Protein AF-A0A9W6NQ39-F1 (afdb_monomer_lite)

Structure (mmCIF, N/CA/C/O backbone):
data_AF-A0A9W6NQ39-F1
#
_entry.id   AF-A0A9W6NQ39-F1
#
loop_
_atom_site.group_PDB
_atom_site.id
_atom_site.type_symbol
_atom_site.label_atom_id
_atom_site.label_alt_id
_atom_site.label_comp_id
_atom_site.label_asym_id
_atom_site.label_entity_id
_atom_site.label_seq_id
_atom_site.pdbx_PDB_ins_code
_atom_site.Cartn_x
_atom_site.Cartn_y
_atom_site.Cartn_z
_atom_site.occupancy
_atom_site.B_iso_or_equiv
_atom_site.auth_seq_id
_atom_site.auth_comp_id
_atom_site.auth_asym_id
_atom_site.auth_atom_id
_atom_site.pdbx_PDB_model_num
ATOM 1 N N . MET A 1 1 ? 2.073 11.150 -0.303 1.00 63.34 1 MET A N 1
ATOM 2 C CA . MET A 1 1 ? 1.206 11.637 -1.380 1.00 63.34 1 MET A CA 1
ATOM 3 C C . MET A 1 1 ? -0.194 11.053 -1.215 1.00 63.34 1 MET A C 1
ATOM 5 O O . MET A 1 1 ? -0.549 10.086 -1.874 1.00 63.34 1 MET A O 1
ATOM 9 N N . LEU A 1 2 ? -0.975 11.586 -0.278 1.00 78.31 2 LEU A N 1
ATOM 10 C CA . LEU A 1 2 ? -2.398 11.253 -0.216 1.00 78.31 2 LEU A CA 1
ATOM 11 C C . LEU A 1 2 ? -3.156 12.267 -1.071 1.00 78.31 2 LEU A C 1
ATOM 13 O O . LEU A 1 2 ? -2.793 13.446 -1.015 1.00 78.31 2 LEU A O 1
ATOM 17 N N . PRO A 1 3 ? -4.199 11.853 -1.798 1.00 83.19 3 PRO A N 1
ATOM 18 C CA . PRO A 1 3 ? -5.077 12.787 -2.482 1.00 83.19 3 PRO A CA 1
ATOM 19 C C . PRO A 1 3 ? -5.590 13.863 -1.526 1.00 83.19 3 PRO A C 1
ATOM 21 O O . PRO A 1 3 ? -5.866 13.579 -0.353 1.00 83.19 3 PRO A O 1
ATOM 24 N N . GLN A 1 4 ? -5.762 15.096 -2.007 1.00 85.06 4 GLN A N 1
ATOM 25 C CA . GLN A 1 4 ? -6.198 16.199 -1.144 1.00 85.06 4 GLN A CA 1
ATOM 26 C C . GLN A 1 4 ? -7.549 15.896 -0.475 1.00 85.06 4 GLN A C 1
ATOM 28 O O . GLN A 1 4 ? -7.768 16.263 0.679 1.00 85.06 4 GLN A O 1
ATOM 33 N N . TRP A 1 5 ? -8.447 15.194 -1.171 1.00 88.25 5 TRP A N 1
ATOM 34 C CA . TRP A 1 5 ? -9.740 14.787 -0.623 1.00 88.25 5 TRP A CA 1
ATOM 35 C C . TRP A 1 5 ? -9.604 13.828 0.571 1.00 88.25 5 TRP A C 1
ATOM 37 O O . TRP A 1 5 ? -10.361 13.955 1.532 1.00 88.25 5 TRP A O 1
ATOM 47 N N . LEU A 1 6 ? -8.607 12.936 0.569 1.00 86.12 6 LEU A N 1
ATOM 48 C CA . LEU A 1 6 ? -8.360 12.006 1.674 1.00 86.12 6 LEU A CA 1
ATOM 49 C C . LEU A 1 6 ? -7.688 12.708 2.857 1.00 86.12 6 LEU A C 1
ATOM 51 O O . LEU A 1 6 ? -8.048 12.465 4.005 1.00 86.12 6 LEU A O 1
ATOM 55 N N . GLN A 1 7 ? -6.762 13.633 2.583 1.00 84.44 7 GLN A N 1
ATOM 56 C CA . GLN A 1 7 ? -6.150 14.470 3.623 1.00 84.44 7 GLN A CA 1
ATOM 57 C C . GLN A 1 7 ? -7.209 15.287 4.370 1.00 84.44 7 GLN A C 1
ATOM 59 O O . GLN A 1 7 ? -7.264 15.250 5.594 1.00 84.44 7 GLN A O 1
ATOM 64 N N . ARG A 1 8 ? -8.120 15.945 3.637 1.00 86.94 8 ARG A N 1
ATOM 65 C CA . ARG A 1 8 ? -9.217 16.720 4.240 1.00 86.94 8 ARG A CA 1
ATOM 66 C C . ARG A 1 8 ? -10.130 15.868 5.121 1.00 86.94 8 ARG A C 1
ATOM 68 O O . ARG A 1 8 ? -10.680 16.390 6.086 1.00 86.94 8 ARG A O 1
ATOM 75 N N . ARG A 1 9 ? -10.322 14.584 4.796 1.00 85.19 9 ARG A N 1
ATOM 76 C CA . ARG A 1 9 ? -11.055 13.661 5.675 1.00 85.19 9 ARG A CA 1
ATOM 77 C C . ARG A 1 9 ? -10.325 13.509 7.009 1.00 85.19 9 ARG A C 1
ATOM 79 O O . ARG A 1 9 ? -10.953 13.670 8.048 1.00 85.19 9 ARG A O 1
ATOM 86 N N . PHE A 1 10 ? -9.020 13.246 6.990 1.00 80.31 10 PHE A N 1
ATOM 87 C CA . PHE A 1 10 ? -8.239 13.117 8.223 1.00 80.31 10 PHE A CA 1
ATOM 88 C C . PHE A 1 10 ? -8.219 14.398 9.047 1.00 80.31 10 PHE A C 1
ATOM 90 O O . PHE A 1 10 ? -8.443 14.327 10.253 1.00 80.31 10 PHE A O 1
ATOM 97 N N . ASP A 1 11 ? -8.043 15.551 8.398 1.00 82.75 11 ASP A N 1
ATOM 98 C CA . ASP A 1 11 ? -8.074 16.862 9.056 1.00 82.75 11 ASP A CA 1
ATOM 99 C C . ASP A 1 11 ? -9.364 17.057 9.877 1.00 82.75 11 ASP A C 1
ATOM 101 O O . ASP A 1 11 ? -9.332 17.634 10.960 1.00 82.75 11 ASP A O 1
ATOM 105 N N . ARG A 1 12 ? -10.502 16.529 9.402 1.00 81.19 12 ARG A N 1
ATOM 106 C CA . ARG A 1 12 ? -11.795 16.611 10.105 1.00 81.19 12 ARG A CA 1
ATOM 107 C C . ARG A 1 12 ? -11.943 15.627 11.264 1.00 81.19 12 ARG A C 1
ATOM 109 O O . ARG A 1 12 ? -12.710 15.908 12.176 1.00 81.19 12 ARG A O 1
ATOM 116 N N . LEU A 1 13 ? -11.269 14.479 11.213 1.00 73.06 13 LEU A N 1
ATOM 117 C CA . LEU A 1 13 ? -11.443 13.397 12.189 1.00 73.06 13 LEU A CA 1
ATOM 118 C C . LEU A 1 13 ? -10.491 13.490 13.390 1.00 73.06 13 LEU A C 1
ATOM 120 O O . LEU A 1 13 ? -10.783 12.901 14.424 1.00 73.06 13 LEU A O 1
ATOM 124 N N . GLY A 1 14 ? -9.348 14.171 13.256 1.00 66.00 14 GLY A N 1
ATOM 125 C CA . GLY A 1 14 ? -8.248 14.072 14.228 1.00 66.00 14 GLY A CA 1
ATOM 126 C C . GLY A 1 14 ? -7.631 15.387 14.702 1.00 66.00 14 GLY A C 1
ATOM 127 O O . GLY A 1 14 ? -6.604 15.347 15.374 1.00 66.00 14 GLY A O 1
ATOM 128 N N . ALA A 1 15 ? -8.206 16.541 14.360 1.00 69.12 15 ALA A N 1
ATOM 129 C CA . ALA A 1 15 ? -7.702 17.828 14.835 1.00 69.12 15 ALA A CA 1
ATOM 130 C C . ALA A 1 15 ? -8.123 18.120 16.298 1.00 69.12 15 ALA A C 1
ATOM 132 O O . ALA A 1 15 ? -9.249 17.793 16.678 1.00 69.12 15 ALA A O 1
ATOM 133 N N . PRO A 1 16 ? -7.280 18.807 17.099 1.00 75.25 16 PRO A N 1
ATOM 134 C CA . PRO A 1 16 ? -5.930 19.262 16.762 1.00 75.25 16 PRO A CA 1
ATOM 135 C C . PRO A 1 16 ? -4.893 18.130 16.865 1.00 75.25 16 PRO A C 1
ATOM 137 O O . PRO A 1 16 ? -4.871 17.379 17.835 1.00 75.25 16 PRO A O 1
ATOM 140 N N . PHE A 1 17 ? -3.986 18.052 15.890 1.00 77.12 17 PHE A N 1
ATOM 141 C CA . PHE A 1 17 ? -2.863 17.113 15.916 1.00 77.12 17 PHE A CA 1
ATOM 142 C C . PHE A 1 17 ? -1.700 17.724 16.691 1.00 77.12 17 PHE A C 1
ATOM 144 O O . PHE A 1 17 ? -1.361 18.885 16.460 1.00 77.12 17 PHE A O 1
ATOM 151 N N . THR A 1 18 ? -1.070 16.958 17.576 1.00 77.31 18 THR A N 1
ATOM 152 C CA . THR A 1 18 ? 0.125 17.370 18.320 1.00 77.31 18 THR A CA 1
ATOM 153 C C . THR A 1 18 ? 1.399 16.887 17.637 1.00 77.31 18 THR A C 1
ATOM 155 O O . THR A 1 18 ? 1.413 15.861 16.956 1.00 77.31 18 THR A O 1
ATOM 158 N N . TYR A 1 19 ? 2.478 17.647 17.811 1.00 73.56 19 TYR A N 1
ATOM 159 C CA . TYR A 1 19 ? 3.808 17.250 17.365 1.00 73.56 19 TYR A CA 1
ATOM 160 C C . TYR A 1 19 ? 4.562 16.564 18.506 1.00 73.56 19 TYR A C 1
ATOM 162 O O . TYR A 1 19 ? 4.503 17.019 19.645 1.00 73.56 19 TYR A O 1
ATOM 170 N N . GLU A 1 20 ? 5.296 15.505 18.191 1.00 64.62 20 GLU A N 1
ATOM 171 C CA . GLU A 1 20 ? 6.173 14.754 19.090 1.00 64.62 20 GLU A CA 1
ATOM 172 C C . GLU A 1 20 ? 7.491 14.417 18.369 1.00 64.62 20 GLU A C 1
ATOM 174 O O . GLU A 1 20 ? 7.504 14.087 17.184 1.00 64.62 20 GLU A O 1
ATOM 179 N N . VAL A 1 21 ? 8.618 14.487 19.073 1.00 62.38 21 VAL A N 1
ATOM 180 C CA . VAL A 1 21 ? 9.938 14.070 18.585 1.00 62.38 21 VAL A CA 1
ATOM 181 C C . VAL A 1 21 ? 10.477 13.041 19.568 1.00 62.38 21 VAL A C 1
ATOM 183 O O . VAL A 1 21 ? 10.633 13.334 20.753 1.00 62.38 21 VAL A O 1
ATOM 186 N N . SER A 1 22 ? 10.708 11.815 19.092 1.00 62.59 22 SER A N 1
ATOM 187 C CA . SER A 1 22 ? 11.186 10.691 19.915 1.00 62.59 22 SER A CA 1
ATOM 188 C C . SER A 1 22 ? 10.330 10.438 21.170 1.00 62.59 22 SER A C 1
ATOM 190 O O . SER A 1 22 ? 10.855 10.222 22.260 1.00 62.59 22 SER A O 1
ATOM 192 N N . GLY A 1 23 ? 9.000 10.509 21.029 1.00 63.66 23 GLY A N 1
ATOM 193 C CA . GLY A 1 23 ? 8.040 10.279 22.119 1.00 63.66 23 GLY A CA 1
ATOM 194 C C . GLY A 1 23 ? 7.864 11.447 23.097 1.00 63.66 23 GLY A C 1
ATOM 195 O O . GLY A 1 23 ? 7.142 11.311 24.079 1.00 63.66 23 GLY A O 1
ATOM 196 N N . SER A 1 24 ? 8.511 12.592 22.852 1.00 74.31 24 SER A N 1
ATOM 197 C CA . SER A 1 24 ? 8.328 13.819 23.639 1.00 74.31 24 SER A CA 1
ATOM 198 C C . SER A 1 24 ? 7.545 14.867 22.844 1.00 74.31 24 SER A C 1
ATOM 200 O O . SER A 1 24 ? 7.915 15.116 21.698 1.00 74.31 24 SER A O 1
ATOM 202 N N . PRO A 1 25 ? 6.527 15.540 23.414 1.00 81.81 25 PRO A N 1
ATOM 203 C CA . PRO A 1 25 ? 5.825 16.629 22.737 1.00 81.81 25 PRO A CA 1
ATOM 204 C C . PRO A 1 25 ? 6.772 17.745 22.273 1.00 81.81 25 PRO A C 1
ATOM 206 O O . PRO A 1 25 ? 7.565 18.268 23.057 1.00 81.81 25 PRO A O 1
ATOM 209 N N . GLU A 1 2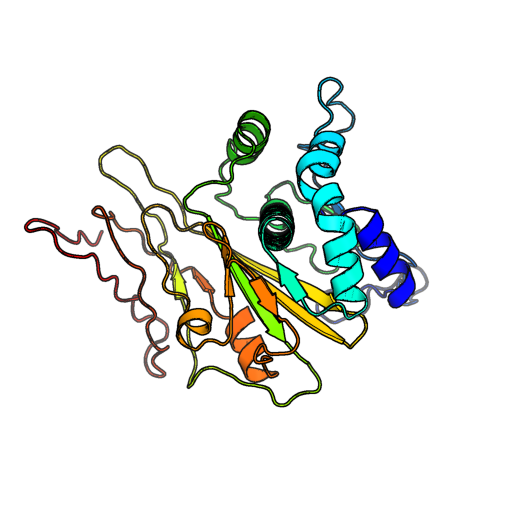6 ? 6.678 18.141 21.003 1.00 83.12 26 GLU A N 1
ATOM 210 C CA . GLU A 1 26 ? 7.392 19.305 20.476 1.00 83.12 26 GLU A CA 1
ATOM 211 C C . GLU A 1 26 ? 6.728 20.566 21.033 1.00 83.12 26 GLU A C 1
ATOM 213 O O . GLU A 1 26 ? 5.525 20.779 20.868 1.00 83.12 26 GLU A O 1
ATOM 218 N N . LEU A 1 27 ? 7.510 21.413 21.697 1.00 88.19 27 LEU A N 1
ATOM 219 C CA . LEU A 1 27 ? 7.010 22.653 22.276 1.00 88.19 27 LEU A CA 1
ATOM 220 C C . LEU A 1 27 ? 7.245 23.829 21.323 1.00 88.19 27 LEU A C 1
ATOM 222 O O . LEU A 1 27 ? 8.267 23.913 20.643 1.00 88.19 27 LEU A O 1
ATOM 226 N N . ASN A 1 28 ? 6.303 24.769 21.287 1.00 86.31 28 ASN A N 1
ATOM 227 C CA . ASN A 1 28 ? 6.503 26.055 20.631 1.00 86.31 28 ASN A CA 1
ATOM 228 C C . ASN A 1 28 ? 7.386 26.985 21.496 1.00 86.31 28 ASN A C 1
ATOM 230 O O . ASN A 1 28 ? 7.827 26.624 22.589 1.00 86.31 28 ASN A O 1
ATOM 234 N N . ARG A 1 29 ? 7.643 28.212 21.018 1.00 89.50 29 ARG A N 1
ATOM 235 C CA . ARG A 1 29 ? 8.462 29.204 21.746 1.00 89.50 29 ARG A CA 1
ATOM 236 C C . ARG A 1 29 ? 7.924 29.537 23.144 1.00 89.50 29 ARG A C 1
ATOM 238 O O . ARG A 1 29 ? 8.715 29.846 24.028 1.00 89.50 29 ARG A O 1
ATOM 245 N N . ASP A 1 30 ? 6.618 29.402 23.348 1.00 92.69 30 ASP A N 1
ATOM 246 C CA . ASP A 1 30 ? 5.930 29.685 24.611 1.00 92.69 30 ASP A CA 1
ATOM 247 C C . ASP A 1 30 ? 5.869 28.462 25.543 1.00 92.69 30 ASP A C 1
ATOM 249 O O . ASP A 1 30 ? 5.158 28.482 26.543 1.00 92.69 30 ASP A O 1
ATOM 253 N N . LYS A 1 31 ? 6.606 27.386 25.223 1.00 89.12 31 LYS A N 1
ATOM 254 C CA . LYS A 1 31 ? 6.609 26.098 25.940 1.00 89.12 31 LYS A CA 1
ATOM 255 C C . LYS A 1 31 ? 5.265 25.355 25.933 1.00 89.12 31 LYS A C 1
ATOM 257 O O . LYS A 1 31 ? 5.079 24.430 26.718 1.00 89.12 31 LYS A O 1
ATOM 262 N N . ASN A 1 32 ? 4.352 25.708 25.032 1.00 90.88 32 ASN A N 1
ATOM 263 C CA . ASN A 1 32 ? 3.107 24.973 24.827 1.00 90.88 32 ASN A CA 1
ATOM 264 C C . ASN A 1 32 ? 3.312 23.850 23.810 1.00 90.88 32 ASN A C 1
ATOM 266 O O . ASN A 1 32 ? 4.088 24.013 22.867 1.00 90.88 32 ASN A O 1
ATOM 270 N N . VAL A 1 33 ? 2.582 22.739 23.959 1.00 87.19 33 VAL A N 1
ATOM 271 C CA . VAL A 1 33 ? 2.588 21.655 22.966 1.00 87.19 33 VAL A CA 1
ATOM 272 C C . VAL A 1 33 ? 2.167 22.222 21.618 1.00 87.19 33 VAL A C 1
ATOM 274 O O . VAL A 1 33 ? 1.075 22.777 21.459 1.00 87.19 33 VAL A O 1
ATOM 277 N N . ARG A 1 34 ? 3.058 22.102 20.638 1.00 83.94 34 ARG A N 1
ATOM 278 C CA . ARG A 1 34 ? 2.792 22.524 19.275 1.00 83.94 34 ARG A CA 1
ATOM 279 C C . ARG A 1 34 ? 1.666 21.653 18.733 1.00 83.94 34 ARG A C 1
ATOM 281 O O . ARG A 1 34 ? 1.734 20.426 18.790 1.00 83.94 34 ARG A O 1
ATOM 288 N N . SER A 1 35 ? 0.650 22.296 18.173 1.00 83.94 35 SER A N 1
ATOM 289 C CA . SER A 1 35 ? -0.447 21.613 17.501 1.00 83.94 35 SER A CA 1
ATOM 290 C C . SER A 1 35 ? -0.754 22.234 16.143 1.00 83.94 35 SER A C 1
ATOM 292 O O . SER A 1 35 ? -0.334 23.351 15.833 1.00 83.94 35 SER A O 1
ATOM 294 N N . THR A 1 36 ? -1.438 21.475 15.295 1.00 79.62 36 THR A N 1
ATOM 295 C CA . THR A 1 36 ? -1.882 21.888 13.963 1.00 79.62 36 THR A CA 1
ATOM 296 C C . THR A 1 36 ? -3.309 21.395 13.724 1.00 79.62 36 THR A C 1
ATOM 298 O O . THR A 1 36 ? -3.654 20.291 14.146 1.00 79.62 36 THR A O 1
ATOM 301 N N . PRO A 1 37 ? -4.158 22.170 13.031 1.00 80.44 37 PRO A N 1
ATOM 302 C CA . PRO A 1 37 ? -5.469 21.690 12.604 1.00 80.44 37 PRO A CA 1
ATOM 303 C C . PRO A 1 37 ? -5.387 20.723 11.410 1.00 80.44 37 PRO A C 1
ATOM 305 O O . PRO A 1 37 ? -6.399 20.155 11.018 1.00 80.44 37 PRO A O 1
ATOM 308 N N . GLN A 1 38 ? -4.209 20.571 10.798 1.00 80.75 38 GLN A N 1
ATOM 309 C CA . GLN A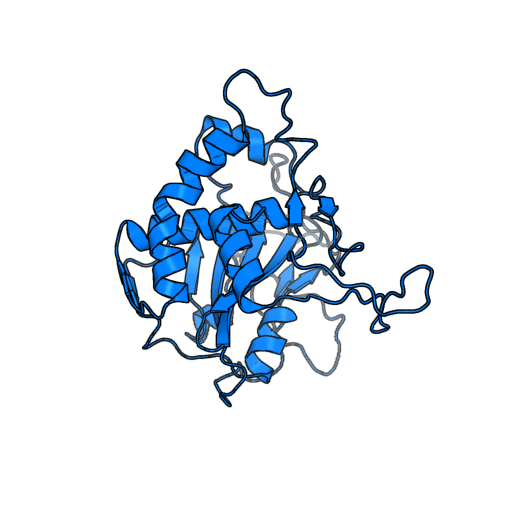 1 38 ? -3.998 19.775 9.590 1.00 80.75 38 GLN A CA 1
ATOM 310 C C . GLN A 1 38 ? -3.035 18.626 9.857 1.00 80.75 38 GLN A C 1
ATOM 312 O O . GLN A 1 38 ? -1.983 18.835 10.464 1.00 80.75 38 GLN A O 1
ATOM 317 N N . ALA A 1 39 ? -3.370 17.444 9.353 1.00 76.25 39 ALA A N 1
ATOM 318 C CA . ALA A 1 39 ? -2.509 16.279 9.380 1.00 76.25 39 ALA A CA 1
ATOM 319 C C . ALA A 1 39 ? -1.219 16.528 8.582 1.00 76.25 39 ALA A C 1
ATOM 321 O O . ALA A 1 39 ? -1.182 17.310 7.625 1.00 76.25 39 ALA A O 1
ATOM 322 N N . ALA A 1 40 ? -0.161 15.813 8.966 1.00 74.12 40 ALA A N 1
ATOM 323 C CA . ALA A 1 40 ? 1.109 15.804 8.254 1.00 74.12 40 ALA A CA 1
ATOM 324 C C . ALA A 1 40 ? 0.922 15.487 6.763 1.00 74.12 40 ALA A C 1
ATOM 326 O O . ALA A 1 40 ? 0.149 14.598 6.390 1.00 74.12 40 ALA A O 1
ATOM 327 N N . ARG A 1 41 ? 1.670 16.182 5.902 1.00 79.31 41 ARG A N 1
ATOM 328 C CA . ARG A 1 41 ? 1.571 16.031 4.447 1.00 79.31 41 ARG A CA 1
ATOM 329 C C . ARG A 1 41 ? 2.847 15.438 3.881 1.00 79.31 41 ARG A C 1
ATOM 331 O O . ARG A 1 41 ? 3.949 15.811 4.263 1.00 79.31 41 ARG A O 1
ATOM 338 N N . VAL A 1 42 ? 2.676 14.537 2.918 1.00 79.69 42 VAL A N 1
ATOM 339 C CA . VAL A 1 42 ? 3.786 13.930 2.175 1.00 79.69 42 VAL A CA 1
ATOM 340 C C . VAL A 1 42 ? 3.715 14.381 0.727 1.00 79.69 42 VAL A C 1
ATOM 342 O O . VAL A 1 42 ? 2.721 14.083 0.052 1.00 79.69 42 VAL A O 1
ATOM 345 N N . MET A 1 43 ? 4.750 15.075 0.260 1.00 81.25 43 MET A N 1
ATOM 346 C CA . MET A 1 43 ? 4.792 15.745 -1.041 1.00 81.25 43 MET A CA 1
ATOM 347 C C . MET A 1 43 ? 5.977 15.293 -1.893 1.00 81.25 43 MET A C 1
ATOM 349 O O . MET A 1 43 ? 7.032 14.979 -1.365 1.00 81.25 43 MET A O 1
ATOM 353 N N . LEU A 1 44 ? 5.808 15.320 -3.218 1.00 81.25 44 LEU A N 1
ATOM 354 C CA . LEU A 1 44 ? 6.869 15.067 -4.203 1.00 81.25 44 LEU A CA 1
ATOM 355 C C . LEU A 1 44 ? 7.219 16.353 -4.956 1.00 81.25 44 LEU A C 1
ATOM 357 O O . LEU A 1 44 ? 7.016 16.452 -6.165 1.00 81.25 44 LEU A O 1
ATOM 361 N N . ARG A 1 45 ? 7.692 17.375 -4.232 1.00 76.31 45 ARG A N 1
ATOM 362 C CA . ARG A 1 45 ? 7.914 18.716 -4.808 1.00 76.31 45 ARG A CA 1
ATOM 363 C C . ARG A 1 45 ? 8.952 18.721 -5.932 1.00 76.31 45 ARG A C 1
ATOM 365 O O . ARG A 1 45 ? 8.779 19.467 -6.887 1.00 76.31 45 ARG A O 1
ATOM 372 N N . GLU A 1 46 ? 9.997 17.905 -5.814 1.00 76.31 46 GLU A N 1
ATOM 373 C CA . GLU A 1 46 ? 11.097 17.862 -6.787 1.00 76.31 46 GLU A CA 1
ATOM 374 C C . GLU A 1 46 ? 10.691 17.216 -8.114 1.00 76.31 46 GLU A C 1
ATOM 376 O O . GLU A 1 46 ? 11.215 17.590 -9.157 1.00 76.31 46 GLU A O 1
ATOM 381 N N . ILE A 1 47 ? 9.732 16.287 -8.087 1.00 75.75 47 ILE A N 1
ATOM 382 C CA . ILE A 1 47 ? 9.335 15.530 -9.281 1.00 75.75 47 ILE A CA 1
ATOM 383 C C . ILE A 1 47 ? 8.056 16.074 -9.903 1.00 75.75 47 ILE A C 1
ATOM 385 O O . ILE A 1 47 ? 7.942 16.184 -11.117 1.00 75.75 47 ILE A O 1
ATOM 389 N N . CYS A 1 48 ? 7.086 16.432 -9.065 1.00 75.81 48 CYS A N 1
ATOM 390 C CA . CYS A 1 48 ? 5.774 16.912 -9.485 1.00 75.81 48 CYS A CA 1
ATOM 391 C C . CYS A 1 48 ? 5.656 18.400 -9.144 1.00 75.81 48 CYS A C 1
ATOM 393 O O . CYS A 1 48 ? 4.748 18.833 -8.427 1.00 75.81 48 CYS A O 1
ATOM 395 N N . SER A 1 49 ? 6.646 19.167 -9.614 1.00 68.00 49 SER A N 1
ATOM 396 C CA . SER A 1 49 ? 6.761 20.602 -9.361 1.00 68.00 49 SER A CA 1
ATOM 397 C C . SER A 1 49 ? 5.766 21.408 -10.200 1.00 68.00 49 SER A C 1
ATOM 399 O O . SER A 1 49 ? 5.334 20.994 -11.274 1.00 68.00 49 SER A O 1
ATOM 401 N N . SER A 1 50 ? 5.454 22.623 -9.749 1.00 59.69 50 SER A N 1
ATOM 402 C CA . SER A 1 50 ? 4.634 23.584 -10.500 1.00 59.69 50 SER A CA 1
ATOM 403 C C . SER A 1 50 ? 5.274 24.061 -11.815 1.00 59.69 50 SER A C 1
ATOM 405 O O . SER A 1 50 ? 4.633 24.789 -12.571 1.00 59.69 50 SER A O 1
ATOM 407 N N . GLY A 1 51 ? 6.540 23.707 -12.074 1.00 59.88 51 GLY A N 1
ATOM 408 C CA . GLY A 1 51 ? 7.232 23.975 -13.335 1.00 59.88 51 GLY A CA 1
ATOM 409 C C . GLY A 1 51 ? 6.882 22.994 -14.459 1.00 59.88 51 GLY A C 1
ATOM 410 O O . GLY A 1 51 ? 7.174 23.295 -15.615 1.00 59.88 51 GLY A O 1
ATOM 411 N N . ASP A 1 52 ? 6.233 21.867 -14.146 1.00 65.25 52 ASP A N 1
ATOM 412 C CA . ASP A 1 52 ? 5.801 20.842 -15.107 1.00 65.25 52 ASP A CA 1
ATOM 413 C C . ASP A 1 52 ? 4.558 21.340 -15.879 1.00 65.25 52 ASP A C 1
ATOM 415 O O . ASP A 1 52 ? 3.411 21.033 -15.548 1.00 65.25 52 ASP A O 1
ATOM 419 N N . ARG A 1 53 ? 4.779 22.255 -16.838 1.00 56.69 53 ARG A N 1
ATOM 420 C CA . ARG A 1 53 ? 3.714 22.969 -17.577 1.00 56.69 53 ARG A CA 1
ATOM 421 C C . ARG A 1 53 ? 3.063 22.134 -18.679 1.00 56.69 53 ARG A C 1
ATOM 423 O O . ARG A 1 53 ? 1.936 22.436 -19.060 1.00 56.69 53 ARG A O 1
ATOM 430 N N . VAL A 1 54 ? 3.760 21.121 -19.186 1.00 54.91 54 VAL A N 1
ATOM 431 C CA . VAL A 1 54 ? 3.232 20.162 -20.162 1.00 54.91 54 VAL A CA 1
ATOM 432 C C . VAL A 1 54 ? 2.984 18.872 -19.387 1.00 54.91 54 VAL A C 1
ATOM 434 O O . VAL A 1 54 ? 3.916 18.303 -18.837 1.00 54.91 54 VAL A O 1
ATOM 437 N N . ASP A 1 55 ? 1.721 18.468 -19.265 1.00 60.56 55 ASP A N 1
ATOM 438 C CA . ASP A 1 55 ? 1.305 17.242 -18.569 1.00 60.56 55 ASP A CA 1
ATOM 439 C C . ASP A 1 55 ? 1.599 17.188 -17.058 1.00 60.56 55 ASP A C 1
ATOM 441 O O . ASP A 1 55 ? 2.053 16.164 -16.555 1.00 60.56 55 ASP A O 1
ATOM 445 N N . ASN A 1 56 ? 1.292 18.274 -16.329 1.00 82.06 56 ASN A N 1
ATOM 446 C CA . ASN A 1 56 ? 1.350 18.407 -14.860 1.00 82.06 56 ASN A CA 1
ATOM 447 C C . ASN A 1 56 ? 1.217 17.056 -14.126 1.00 82.06 56 ASN A C 1
ATOM 449 O O . ASN A 1 56 ? 0.106 16.527 -14.008 1.00 82.06 56 ASN A O 1
ATOM 453 N N . CYS A 1 57 ? 2.338 16.535 -13.603 1.00 84.38 57 CYS A N 1
ATOM 454 C CA . CYS A 1 57 ? 2.403 15.250 -12.897 1.00 84.38 57 CYS A CA 1
ATOM 455 C C . CYS A 1 57 ? 1.237 15.042 -11.910 1.00 84.38 57 CYS A C 1
ATOM 457 O O . CYS A 1 57 ? 0.640 13.966 -11.875 1.00 84.38 57 CYS A O 1
ATOM 459 N N . ASN A 1 58 ? 0.878 16.068 -11.126 1.00 84.00 58 ASN A N 1
ATOM 460 C CA . ASN A 1 58 ? -0.195 15.954 -10.134 1.00 84.00 58 ASN A CA 1
ATOM 461 C C . ASN A 1 58 ? -1.562 15.730 -10.791 1.00 84.00 58 ASN A C 1
ATOM 463 O O . ASN A 1 58 ? -2.345 14.922 -10.305 1.00 84.00 58 ASN A O 1
ATOM 467 N N . SER A 1 59 ? -1.828 16.408 -11.911 1.00 86.50 59 SER A N 1
ATOM 468 C CA . SER A 1 59 ? -3.055 16.221 -12.693 1.00 86.50 59 SER A CA 1
ATOM 469 C C . SER A 1 59 ? -3.130 14.803 -13.259 1.00 86.50 59 SER A C 1
ATOM 471 O O . SER A 1 59 ? -4.153 14.132 -13.151 1.00 86.50 59 SER A O 1
ATOM 473 N N . TRP A 1 60 ? -2.018 14.309 -13.809 1.00 89.69 60 TRP A N 1
ATOM 474 C CA . TRP A 1 60 ? -1.948 12.946 -14.329 1.00 89.69 60 TRP A CA 1
ATOM 475 C C . TRP A 1 60 ? -2.152 11.892 -13.228 1.00 89.69 60 TRP A C 1
ATOM 477 O O . TRP A 1 60 ? -2.933 10.960 -13.424 1.00 89.69 60 TRP A O 1
ATOM 487 N N . LEU A 1 61 ? -1.519 12.048 -12.058 1.00 90.50 61 LEU A N 1
ATOM 488 C CA . LEU A 1 61 ? -1.714 11.155 -10.909 1.00 90.50 61 LEU A CA 1
ATOM 489 C C . LEU A 1 61 ? -3.173 11.151 -10.437 1.00 90.50 61 LEU A C 1
ATOM 491 O O . LEU A 1 61 ? -3.734 10.078 -10.197 1.00 90.50 61 LEU A O 1
ATOM 495 N N . GLU A 1 62 ? -3.773 12.340 -10.326 1.00 90.56 62 GLU A N 1
ATOM 496 C CA . GLU A 1 62 ? -5.170 12.535 -9.934 1.00 90.56 62 GLU A CA 1
ATOM 497 C C . GLU A 1 62 ? -6.105 11.785 -10.892 1.00 90.56 62 GLU A C 1
ATOM 499 O O . GLU A 1 62 ? -6.870 10.928 -10.455 1.00 90.56 62 GLU A O 1
ATOM 504 N N . HIS A 1 63 ? -6.005 12.039 -12.199 1.00 92.12 63 HIS A N 1
ATOM 505 C CA . HIS A 1 63 ? -6.876 11.416 -13.198 1.00 92.12 63 HIS A CA 1
ATOM 506 C C . HIS A 1 63 ? -6.647 9.906 -13.350 1.00 92.12 63 HIS A C 1
ATOM 508 O O . HIS A 1 63 ? -7.607 9.152 -13.489 1.00 92.12 63 HIS A O 1
ATOM 514 N N . THR A 1 64 ? -5.392 9.452 -13.305 1.00 93.38 64 THR A N 1
ATOM 515 C CA . THR A 1 64 ? -5.041 8.053 -13.607 1.00 93.38 64 THR A CA 1
ATOM 516 C C . THR A 1 64 ? -5.296 7.112 -12.432 1.00 93.38 64 THR A C 1
ATOM 518 O O . THR A 1 64 ? -5.668 5.956 -12.636 1.00 93.38 64 THR A O 1
ATOM 521 N N . PHE A 1 65 ? -5.085 7.576 -11.196 1.00 94.94 65 PHE A N 1
ATOM 522 C CA . PHE A 1 65 ? -5.116 6.711 -10.012 1.00 94.94 65 PHE A CA 1
ATOM 523 C C . PHE A 1 65 ? -6.068 7.194 -8.921 1.00 94.94 65 PHE A C 1
ATOM 525 O O . PHE A 1 65 ? -6.664 6.367 -8.238 1.00 94.94 65 PHE A O 1
ATOM 532 N N . GLU A 1 66 ? -6.204 8.504 -8.700 1.00 94.50 66 GLU A N 1
ATOM 533 C CA . GLU A 1 66 ? -6.955 9.008 -7.543 1.00 94.50 66 GLU A CA 1
ATOM 534 C C . GLU A 1 66 ? -8.456 9.083 -7.809 1.00 94.50 66 GLU A C 1
ATOM 536 O O . GLU A 1 66 ? -9.233 8.585 -6.999 1.00 94.50 66 GLU A O 1
ATOM 541 N N . GLN A 1 67 ? -8.872 9.650 -8.942 1.00 95.50 67 GLN A N 1
ATOM 542 C CA . GLN A 1 67 ? -10.284 9.776 -9.307 1.00 95.50 67 GLN A CA 1
ATOM 543 C C . GLN A 1 67 ? -10.987 8.419 -9.442 1.00 95.50 67 GLN A C 1
ATOM 545 O O . GLN A 1 67 ? -12.042 8.271 -8.822 1.00 95.50 67 GLN A O 1
ATOM 550 N N . PRO A 1 68 ? -10.421 7.404 -10.133 1.00 97.50 68 PRO A N 1
ATOM 551 C CA . PRO A 1 68 ? -11.065 6.093 -10.235 1.00 97.50 68 PRO A CA 1
ATOM 552 C C . PRO A 1 68 ? -11.271 5.404 -8.880 1.00 97.50 68 PRO A C 1
ATOM 554 O O . PRO A 1 68 ? -12.217 4.641 -8.712 1.00 97.50 68 PRO A O 1
ATOM 557 N N . ALA A 1 69 ? -10.401 5.672 -7.902 1.00 97.31 69 ALA A N 1
ATOM 558 C CA . ALA A 1 69 ? -10.455 5.043 -6.585 1.00 97.31 69 ALA A CA 1
ATOM 559 C C . ALA A 1 69 ? -11.158 5.888 -5.515 1.00 97.31 69 ALA A C 1
ATOM 561 O O . ALA A 1 69 ? -11.429 5.382 -4.428 1.00 97.31 69 ALA A O 1
ATOM 562 N N . ARG A 1 70 ? -11.454 7.165 -5.782 1.00 96.19 70 ARG A N 1
ATOM 563 C CA . ARG A 1 70 ? -11.918 8.123 -4.771 1.00 96.19 70 ARG A CA 1
ATOM 564 C C . ARG A 1 70 ? -13.156 7.646 -4.018 1.00 96.19 70 ARG A C 1
ATOM 566 O O . ARG A 1 70 ? -13.115 7.521 -2.797 1.00 96.19 70 ARG A O 1
ATOM 573 N N . GLU A 1 71 ? -14.239 7.367 -4.736 1.00 97.50 71 GLU A N 1
ATOM 574 C CA . GLU A 1 71 ? -15.501 6.946 -4.112 1.00 97.50 71 GLU A CA 1
ATOM 575 C C . GLU A 1 71 ? -15.399 5.534 -3.515 1.00 97.50 71 GLU A C 1
ATOM 577 O O . GLU A 1 71 ? -16.082 5.219 -2.544 1.00 97.50 71 GLU A O 1
ATOM 582 N N . LEU A 1 72 ? -14.481 4.702 -4.021 1.00 97.50 72 LEU A N 1
ATOM 583 C CA . LEU A 1 72 ? -14.197 3.382 -3.454 1.00 97.50 72 LEU A CA 1
ATOM 584 C C . LEU A 1 72 ? -13.543 3.519 -2.075 1.00 97.50 72 LEU A C 1
ATOM 586 O O . LEU A 1 72 ? -14.019 2.943 -1.103 1.00 97.50 72 LEU A O 1
ATOM 590 N N . VAL A 1 73 ? -12.486 4.328 -1.971 1.00 96.38 73 VAL A N 1
ATOM 591 C CA . VAL A 1 73 ? -11.747 4.561 -0.722 1.00 96.38 73 VAL A CA 1
ATOM 592 C C . VAL A 1 73 ? -12.606 5.302 0.301 1.00 96.38 73 VAL A C 1
ATOM 594 O O . VAL A 1 73 ? -12.592 4.942 1.477 1.00 96.38 73 VAL A O 1
ATOM 597 N N . LEU A 1 74 ? -13.372 6.313 -0.124 1.00 94.44 74 LEU A N 1
ATOM 598 C CA . LEU A 1 74 ? -14.308 7.019 0.757 1.00 94.44 74 LEU A CA 1
ATOM 599 C C . LEU A 1 74 ? -15.448 6.108 1.217 1.00 94.44 74 LEU A C 1
ATOM 601 O O . LEU A 1 74 ? -15.790 6.119 2.396 1.00 94.44 74 LEU A O 1
ATOM 605 N N . GLY A 1 75 ? -15.985 5.278 0.321 1.00 96.00 75 GLY A N 1
ATOM 606 C CA . GLY A 1 75 ? -16.971 4.265 0.673 1.00 96.00 75 GLY A CA 1
ATOM 607 C C . GLY A 1 75 ? -16.426 3.290 1.713 1.00 96.00 75 GLY A C 1
ATOM 608 O O . GLY A 1 75 ? -17.077 3.070 2.727 1.00 96.00 75 GLY A O 1
ATOM 609 N N . LEU A 1 76 ? -15.226 2.737 1.499 1.00 95.44 76 LEU A N 1
ATOM 610 C CA . LEU A 1 76 ? -14.573 1.826 2.451 1.00 95.44 76 LEU A CA 1
ATOM 611 C C . LEU A 1 76 ? -14.357 2.489 3.813 1.00 95.44 76 LEU A C 1
ATOM 613 O O . LEU A 1 76 ? -14.635 1.884 4.845 1.00 95.44 76 LEU A O 1
ATOM 617 N N . ALA A 1 77 ? -13.897 3.741 3.817 1.00 91.38 77 ALA A N 1
ATOM 618 C CA . ALA A 1 77 ? -13.749 4.529 5.034 1.00 91.38 77 ALA A CA 1
ATOM 619 C C . ALA A 1 77 ? -15.067 4.651 5.810 1.00 91.38 77 ALA A C 1
ATOM 621 O O . ALA A 1 77 ? -15.047 4.480 7.026 1.00 91.38 77 ALA A O 1
ATOM 622 N N . ALA A 1 78 ? -16.177 4.853 5.094 1.00 91.50 78 ALA A N 1
ATOM 623 C CA . ALA A 1 78 ? -17.532 4.962 5.628 1.00 91.50 78 ALA A CA 1
ATOM 624 C C . ALA A 1 78 ? -18.236 3.605 5.859 1.00 91.50 78 ALA A C 1
ATOM 626 O O . ALA A 1 78 ? -19.442 3.572 6.105 1.00 91.50 78 ALA A O 1
ATOM 627 N N . GLY A 1 79 ? -17.517 2.481 5.770 1.00 92.94 79 GLY A N 1
ATOM 628 C CA . GLY A 1 79 ? -18.050 1.154 6.092 1.00 92.94 79 GLY A CA 1
ATOM 629 C C . GLY A 1 79 ? -18.598 0.348 4.912 1.00 92.94 79 GLY A C 1
ATOM 630 O O . GLY A 1 79 ? -19.212 -0.694 5.134 1.00 92.94 79 GLY A O 1
ATOM 631 N N . ARG A 1 80 ? -18.365 0.756 3.657 1.00 96.44 80 ARG A N 1
ATOM 632 C CA . ARG A 1 80 ? -18.554 -0.129 2.494 1.00 96.44 80 ARG A CA 1
ATOM 633 C C . ARG A 1 80 ? -17.710 -1.388 2.688 1.00 96.44 80 ARG A C 1
ATOM 635 O O . ARG A 1 80 ? -16.560 -1.311 3.108 1.00 96.44 80 ARG A O 1
ATOM 642 N N . THR A 1 81 ? -18.266 -2.547 2.350 1.00 96.25 81 THR A N 1
ATOM 643 C CA . THR A 1 81 ? -17.611 -3.835 2.619 1.00 96.25 81 THR A CA 1
ATOM 644 C C . THR A 1 81 ? -17.294 -4.650 1.376 1.00 96.25 81 THR A C 1
ATOM 646 O O . THR A 1 81 ? -16.546 -5.609 1.495 1.00 96.25 81 THR A O 1
ATOM 649 N N . LEU A 1 82 ? -17.806 -4.293 0.197 1.00 98.06 82 LEU A N 1
ATOM 650 C CA . LEU A 1 82 ? -17.617 -5.072 -1.029 1.00 98.06 82 LEU A CA 1
ATOM 651 C C . LEU A 1 82 ? -17.058 -4.211 -2.164 1.00 98.06 82 LEU A C 1
ATOM 653 O O . LEU A 1 82 ? -17.613 -3.150 -2.462 1.00 98.06 82 LEU A O 1
ATOM 657 N N . LEU A 1 83 ? -16.004 -4.707 -2.810 1.00 98.44 83 LEU A N 1
ATOM 658 C CA . LEU A 1 83 ? -15.495 -4.247 -4.105 1.00 98.44 83 LEU A CA 1
ATOM 659 C C . LEU A 1 83 ? -15.500 -5.419 -5.093 1.00 98.44 83 LEU A C 1
ATOM 661 O O . LEU A 1 83 ? -15.194 -6.541 -4.684 1.00 98.44 83 LEU A O 1
ATOM 665 N N . ALA A 1 84 ? -15.803 -5.164 -6.365 1.00 98.19 84 ALA A N 1
ATOM 666 C CA . ALA A 1 84 ? -15.781 -6.184 -7.416 1.00 98.19 84 ALA A CA 1
ATOM 667 C C . ALA A 1 84 ? -15.175 -5.670 -8.732 1.00 98.19 84 ALA A C 1
ATOM 669 O O . ALA A 1 84 ? -15.206 -4.474 -9.028 1.00 98.19 84 ALA A O 1
ATOM 670 N N . ASP A 1 85 ? -14.615 -6.588 -9.515 1.00 96.75 85 ASP A N 1
ATOM 671 C CA . ASP A 1 85 ? -14.130 -6.394 -10.879 1.00 96.75 85 ASP A CA 1
ATOM 672 C C . ASP A 1 85 ? -13.205 -5.168 -11.017 1.00 96.75 85 ASP A C 1
ATOM 674 O O . ASP A 1 85 ? -12.159 -5.054 -10.366 1.00 96.75 85 ASP A O 1
ATOM 678 N N . ALA A 1 86 ? -13.605 -4.207 -11.854 1.00 97.81 86 ALA A N 1
ATOM 679 C CA . ALA A 1 86 ? -12.866 -2.982 -12.124 1.00 97.81 86 ALA A CA 1
ATOM 680 C C . ALA A 1 86 ? -12.640 -2.124 -10.868 1.00 97.81 86 ALA A C 1
ATOM 682 O O . ALA A 1 86 ? -11.656 -1.384 -10.809 1.00 97.81 86 ALA A O 1
ATOM 683 N N . GLU A 1 87 ? -13.499 -2.229 -9.848 1.00 98.38 87 GLU A N 1
ATOM 684 C CA . GLU A 1 87 ? -13.311 -1.509 -8.589 1.00 98.38 87 GLU A CA 1
ATOM 685 C C . GLU A 1 87 ? -12.108 -2.045 -7.814 1.00 98.38 87 GLU A C 1
ATOM 687 O O . GLU A 1 87 ? -11.333 -1.261 -7.262 1.00 98.38 87 GLU A O 1
ATOM 692 N N . VAL A 1 88 ? -11.912 -3.370 -7.797 1.00 98.38 88 VAL A N 1
ATOM 693 C CA . VAL A 1 88 ? -10.747 -3.972 -7.136 1.00 98.38 88 VAL A CA 1
ATOM 694 C C . VAL A 1 88 ? -9.470 -3.537 -7.844 1.00 98.38 88 VAL A C 1
ATOM 696 O O . VAL A 1 88 ? -8.513 -3.133 -7.184 1.00 98.38 88 VAL A O 1
ATOM 699 N N . VAL A 1 89 ? -9.473 -3.534 -9.179 1.00 98.00 89 VAL A N 1
ATOM 700 C CA . VAL A 1 89 ? -8.332 -3.075 -9.983 1.00 98.00 89 VAL A CA 1
ATOM 701 C C . VAL A 1 89 ? -8.027 -1.598 -9.714 1.00 98.00 89 VAL A C 1
ATOM 703 O O . VAL A 1 89 ? -6.871 -1.245 -9.471 1.00 98.00 89 VAL A O 1
ATOM 706 N N . ALA A 1 90 ? -9.039 -0.725 -9.716 1.00 98.12 90 ALA A N 1
ATOM 707 C CA . ALA A 1 90 ? -8.862 0.701 -9.441 1.00 98.12 90 ALA A CA 1
ATOM 708 C C . ALA A 1 90 ? -8.314 0.945 -8.026 1.00 98.12 90 ALA A C 1
ATOM 710 O O . ALA A 1 90 ? -7.360 1.708 -7.850 1.00 98.12 90 ALA A O 1
ATOM 711 N N . PHE A 1 91 ? -8.865 0.253 -7.026 1.00 98.25 91 PHE A N 1
ATOM 712 C CA . PHE A 1 91 ? -8.405 0.327 -5.643 1.00 98.25 91 PHE A CA 1
ATOM 713 C C . PHE A 1 91 ? -6.965 -0.180 -5.481 1.00 98.25 91 PHE A C 1
ATOM 715 O O . PHE A 1 91 ? -6.145 0.502 -4.863 1.00 98.25 91 PHE A O 1
ATOM 722 N N . ALA A 1 92 ? -6.627 -1.327 -6.077 1.00 98.00 92 ALA A N 1
ATOM 723 C CA . ALA A 1 92 ? -5.280 -1.888 -6.046 1.00 98.00 92 ALA A CA 1
ATOM 724 C C . ALA A 1 92 ? -4.260 -0.942 -6.692 1.00 98.00 92 ALA A C 1
ATOM 726 O O . ALA A 1 92 ? -3.246 -0.626 -6.075 1.00 98.00 92 ALA A O 1
ATOM 727 N N . ARG A 1 93 ? -4.551 -0.404 -7.886 1.00 97.31 93 ARG A N 1
ATOM 728 C CA . ARG A 1 93 ? -3.673 0.563 -8.569 1.00 97.31 93 ARG A CA 1
ATOM 729 C C . ARG A 1 93 ? -3.456 1.825 -7.736 1.00 97.31 93 ARG A C 1
ATOM 731 O O . ARG A 1 93 ? -2.326 2.303 -7.629 1.00 97.31 93 ARG A O 1
ATOM 738 N N . TRP A 1 94 ? -4.515 2.358 -7.126 1.00 97.12 94 TRP A N 1
ATOM 739 C CA . TRP A 1 94 ? -4.413 3.506 -6.226 1.00 97.12 94 TRP A CA 1
ATOM 740 C C . TRP A 1 94 ? -3.549 3.203 -5.000 1.00 97.12 94 TRP A C 1
ATOM 742 O O . TRP A 1 94 ? -2.690 4.015 -4.645 1.00 97.12 94 TRP A O 1
ATOM 752 N N . ALA A 1 95 ? -3.743 2.044 -4.369 1.00 97.00 95 ALA A N 1
ATOM 753 C CA . ALA A 1 95 ? -2.976 1.636 -3.201 1.00 97.00 95 ALA A CA 1
ATOM 754 C C . ALA A 1 95 ? -1.494 1.438 -3.559 1.00 97.00 95 ALA A C 1
ATOM 756 O O . ALA A 1 95 ? -0.639 2.036 -2.905 1.00 97.00 95 ALA A O 1
ATOM 757 N N . THR A 1 96 ? -1.186 0.724 -4.650 1.00 96.69 96 THR A N 1
ATOM 758 C CA . THR A 1 96 ? 0.187 0.520 -5.147 1.00 96.69 96 THR A CA 1
ATO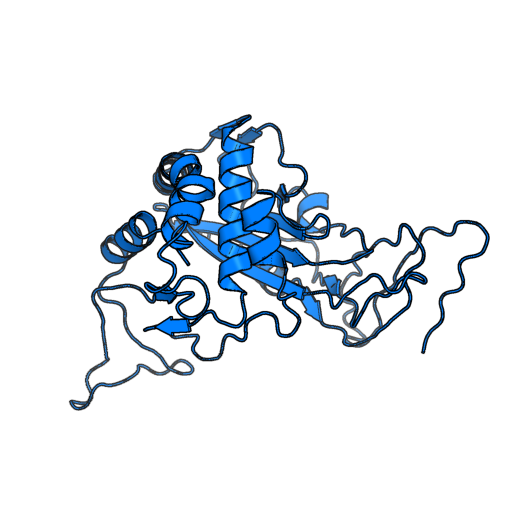M 759 C C . THR A 1 96 ? 0.871 1.859 -5.393 1.00 96.69 96 THR A C 1
ATOM 761 O O . THR A 1 96 ? 1.937 2.115 -4.839 1.00 96.69 96 THR A O 1
ATOM 764 N N . LYS A 1 97 ? 0.219 2.767 -6.133 1.00 94.75 97 LYS A N 1
ATOM 765 C CA . LYS A 1 97 ? 0.710 4.133 -6.367 1.00 94.75 97 LYS A CA 1
ATOM 766 C C . LYS A 1 97 ? 0.950 4.882 -5.062 1.00 94.75 97 LYS A C 1
ATOM 768 O O . LYS A 1 97 ? 1.971 5.546 -4.910 1.00 94.75 97 LYS A O 1
ATOM 773 N N . THR A 1 98 ? 0.015 4.801 -4.121 1.00 92.81 98 THR A N 1
ATOM 774 C CA . THR A 1 98 ? 0.091 5.548 -2.863 1.00 92.81 98 THR A CA 1
ATOM 775 C C . THR A 1 98 ? 1.266 5.078 -2.013 1.00 92.81 98 THR A C 1
ATOM 777 O O . THR A 1 98 ? 2.014 5.927 -1.533 1.00 92.81 98 THR A O 1
ATOM 780 N N . VAL A 1 99 ? 1.465 3.764 -1.857 1.00 92.56 99 VAL A N 1
ATOM 781 C CA . VAL A 1 99 ? 2.594 3.212 -1.088 1.00 92.56 99 VAL A CA 1
ATOM 782 C C . VAL A 1 99 ? 3.920 3.448 -1.812 1.00 92.56 99 VAL A C 1
ATOM 784 O O . VAL A 1 99 ? 4.872 3.917 -1.195 1.00 92.56 99 VAL A O 1
ATOM 787 N N . LEU A 1 100 ? 3.977 3.221 -3.127 1.00 92.12 100 LEU A N 1
ATOM 788 C CA . LEU A 1 100 ? 5.192 3.416 -3.921 1.00 92.12 100 LEU A CA 1
ATOM 789 C C . LEU A 1 100 ? 5.687 4.866 -3.848 1.00 92.12 100 LEU A C 1
ATOM 791 O O . LEU A 1 100 ? 6.849 5.126 -3.553 1.00 92.12 100 LEU A O 1
ATOM 795 N N . LEU A 1 101 ? 4.785 5.825 -4.066 1.00 90.75 101 LEU A N 1
ATOM 796 C CA . LEU A 1 101 ? 5.123 7.249 -4.046 1.00 90.75 101 LEU A CA 1
ATOM 797 C C . LEU A 1 101 ? 5.291 7.800 -2.633 1.00 90.75 101 LEU A C 1
ATOM 799 O O . LEU A 1 101 ? 5.864 8.869 -2.465 1.00 90.75 101 LEU A O 1
ATOM 803 N N . TYR A 1 102 ? 4.800 7.089 -1.620 1.00 86.81 102 TYR A N 1
ATOM 804 C CA . TYR A 1 102 ? 5.149 7.357 -0.234 1.00 86.81 102 TYR A CA 1
ATOM 805 C C . TYR A 1 102 ? 6.616 6.988 0.051 1.00 86.81 102 TYR A C 1
ATOM 807 O O . TYR A 1 102 ? 7.281 7.701 0.792 1.00 86.81 102 TYR A O 1
ATOM 815 N N . MET A 1 103 ? 7.138 5.930 -0.577 1.00 87.75 103 MET A N 1
ATOM 816 C CA . MET A 1 103 ? 8.520 5.466 -0.397 1.00 87.75 103 MET A CA 1
ATOM 817 C C . MET A 1 103 ? 9.542 6.114 -1.332 1.00 87.75 103 MET A C 1
ATOM 819 O O . MET A 1 103 ? 10.730 5.809 -1.247 1.00 87.75 103 MET A O 1
ATOM 823 N N . HIS A 1 104 ? 9.119 7.012 -2.218 1.00 90.12 104 HIS A N 1
ATOM 824 C CA . HIS A 1 104 ? 10.032 7.677 -3.139 1.00 90.12 104 HIS A CA 1
ATOM 825 C C . HIS A 1 104 ? 11.054 8.553 -2.372 1.00 90.12 104 HIS A C 1
ATOM 827 O O . HIS A 1 104 ? 10.635 9.289 -1.474 1.00 90.12 104 HIS A O 1
ATOM 833 N N . PRO A 1 105 ? 12.357 8.556 -2.728 1.00 88.94 105 PRO A N 1
ATOM 834 C CA . PRO A 1 105 ? 13.407 9.286 -2.001 1.00 88.94 105 PRO A CA 1
ATOM 835 C C . PRO A 1 105 ? 13.190 10.806 -1.931 1.00 88.94 105 PRO A C 1
ATOM 837 O O . PRO A 1 105 ? 13.427 11.406 -0.892 1.00 88.94 105 PRO A O 1
ATOM 840 N N . SER A 1 106 ? 12.652 11.426 -2.985 1.00 87.75 106 SER A N 1
ATOM 841 C CA . SER A 1 106 ? 12.241 12.846 -2.984 1.00 87.75 106 SER A CA 1
ATOM 842 C C . SER A 1 106 ? 10.935 13.152 -2.224 1.00 87.75 106 SER A C 1
ATOM 844 O O . SER A 1 106 ? 10.372 14.240 -2.379 1.00 87.75 106 SER A O 1
ATOM 846 N N . SER A 1 107 ? 10.394 12.209 -1.445 1.00 86.75 107 SER A N 1
ATOM 847 C CA . SER A 1 107 ? 9.231 12.470 -0.589 1.00 86.75 107 SER A CA 1
ATOM 848 C C . SER A 1 107 ? 9.619 13.357 0.578 1.00 86.75 107 SER A C 1
ATOM 850 O O . SER A 1 107 ? 10.412 12.971 1.432 1.00 86.75 107 SER A O 1
ATOM 852 N N . THR A 1 108 ? 9.009 14.535 0.653 1.00 83.00 108 THR A N 1
ATOM 853 C CA . THR A 1 108 ? 9.162 15.439 1.789 1.00 83.00 108 THR A CA 1
ATOM 854 C C . THR A 1 108 ? 7.972 15.320 2.726 1.00 83.00 108 THR A C 1
ATOM 856 O O . THR A 1 108 ? 6.815 15.253 2.303 1.00 83.00 108 THR A O 1
ATOM 859 N N . TYR A 1 109 ? 8.264 15.294 4.023 1.00 77.44 109 TYR A N 1
ATOM 860 C CA . TYR A 1 109 ? 7.295 15.050 5.083 1.00 77.44 109 TYR A CA 1
ATOM 861 C C . TYR A 1 109 ? 7.054 16.331 5.886 1.00 77.44 109 TYR A C 1
ATOM 863 O O . TYR A 1 109 ? 7.531 16.494 7.011 1.00 77.44 109 TYR A O 1
ATOM 871 N N . GLU A 1 110 ? 6.332 17.279 5.292 1.00 73.44 110 GLU A N 1
ATOM 872 C CA . GLU A 1 110 ? 6.014 18.535 5.967 1.00 73.44 110 GLU A CA 1
ATOM 873 C C . GLU A 1 110 ? 5.019 18.296 7.107 1.00 73.44 110 GLU A C 1
ATOM 875 O O . GLU A 1 110 ? 3.934 17.738 6.927 1.00 73.44 110 GLU A O 1
ATOM 880 N N . GLY A 1 111 ? 5.409 18.723 8.307 1.00 65.06 111 GLY A N 1
ATOM 881 C CA . GLY A 1 111 ? 4.592 18.567 9.506 1.00 65.06 111 GLY A CA 1
ATOM 882 C C . GLY A 1 111 ? 4.464 17.121 10.004 1.00 65.06 111 GLY A C 1
ATOM 883 O O . GLY A 1 111 ? 3.590 16.843 10.816 1.00 65.06 111 GLY A O 1
ATOM 884 N N . SER A 1 112 ? 5.301 16.195 9.526 1.00 64.12 112 SER A N 1
ATOM 885 C CA . SER A 1 112 ? 5.318 14.806 10.001 1.00 64.12 112 SER A CA 1
ATOM 886 C C . SER A 1 112 ? 6.244 14.614 11.197 1.00 64.12 112 SER A C 1
ATOM 888 O O . SER A 1 112 ? 7.314 15.218 11.265 1.00 64.12 112 SER A O 1
ATOM 890 N N . LEU A 1 113 ? 5.849 13.699 12.086 1.00 56.88 113 LEU A N 1
ATOM 891 C CA . LEU A 1 113 ? 6.662 13.162 13.186 1.00 56.88 113 LEU A CA 1
ATOM 892 C C . LEU A 1 113 ? 7.807 12.276 12.672 1.00 56.88 113 LEU A C 1
ATOM 894 O O . LEU A 1 113 ? 8.836 12.125 13.318 1.00 56.88 113 LEU A O 1
ATOM 898 N N . PHE A 1 114 ? 7.639 11.703 11.479 1.00 56.38 114 PHE A N 1
ATOM 899 C CA . PHE A 1 114 ? 8.582 10.776 10.859 1.00 56.38 114 PHE A CA 1
ATOM 900 C C . PHE A 1 114 ? 9.581 11.506 9.955 1.00 56.38 114 PHE A C 1
ATOM 902 O O . PHE A 1 114 ? 9.720 11.153 8.786 1.00 56.38 114 PHE A O 1
ATOM 909 N N . LYS A 1 115 ? 10.243 12.554 10.465 1.00 52.91 115 LYS A N 1
ATOM 910 C CA . LYS A 1 115 ? 11.249 13.308 9.685 1.00 52.91 115 LYS A CA 1
ATOM 911 C C . LYS A 1 115 ? 12.403 12.421 9.204 1.00 52.91 115 LYS A C 1
ATOM 913 O O . LYS A 1 115 ? 12.970 12.705 8.156 1.00 52.91 115 LYS A O 1
ATOM 918 N N . ASP A 1 116 ? 12.653 11.320 9.910 1.00 54.19 116 ASP A N 1
ATOM 919 C CA . ASP A 1 116 ? 13.720 10.361 9.614 1.00 54.19 116 ASP A CA 1
ATOM 920 C C . ASP A 1 116 ? 13.254 9.172 8.758 1.00 54.19 116 ASP A C 1
ATOM 922 O O . ASP A 1 116 ? 13.980 8.187 8.621 1.00 54.19 116 ASP A O 1
ATOM 926 N N . ARG A 1 117 ? 12.043 9.210 8.175 1.00 66.31 117 ARG A N 1
ATOM 927 C CA . ARG A 1 117 ? 11.655 8.183 7.198 1.00 66.31 117 ARG A CA 1
ATOM 928 C C . ARG A 1 117 ? 12.495 8.353 5.939 1.00 66.31 117 ARG A C 1
ATOM 930 O O . ARG A 1 117 ? 12.234 9.229 5.117 1.00 66.31 117 ARG A O 1
ATOM 937 N N . THR A 1 118 ? 13.476 7.477 5.775 1.00 68.06 118 THR A N 1
ATOM 938 C CA . THR A 1 118 ? 14.211 7.340 4.523 1.00 68.06 118 THR A CA 1
ATOM 939 C C . THR A 1 118 ? 13.315 6.642 3.509 1.00 68.06 118 THR A C 1
ATOM 941 O O . THR A 1 118 ? 12.775 5.567 3.779 1.00 68.06 118 THR A O 1
ATOM 944 N N . GLY A 1 119 ? 13.137 7.259 2.340 1.00 83.06 119 GLY A N 1
ATOM 945 C CA . GLY A 1 119 ? 12.600 6.549 1.181 1.00 83.06 119 GLY A CA 1
ATOM 946 C C . GLY A 1 119 ? 13.489 5.357 0.812 1.00 83.06 119 GLY A C 1
ATOM 947 O O . GLY A 1 119 ? 14.555 5.153 1.395 1.00 83.06 119 GLY A O 1
ATOM 948 N N . TRP A 1 120 ? 13.068 4.573 -0.174 1.00 89.00 120 TRP A N 1
ATOM 949 C CA . TRP A 1 120 ? 13.896 3.493 -0.702 1.00 89.00 120 TRP A CA 1
ATOM 950 C C . TRP A 1 120 ? 15.187 4.076 -1.275 1.00 89.00 120 TRP A C 1
ATOM 952 O O . TRP A 1 120 ? 15.162 4.824 -2.255 1.00 89.00 120 TRP A O 1
ATOM 962 N N . ALA A 1 121 ? 16.321 3.748 -0.653 1.00 85.62 121 ALA A N 1
ATOM 963 C CA . ALA A 1 121 ? 17.624 4.264 -1.068 1.00 85.62 121 ALA A CA 1
ATOM 964 C C . ALA A 1 121 ? 17.958 3.820 -2.498 1.00 85.62 121 ALA A C 1
ATOM 966 O O . ALA A 1 121 ? 18.593 4.553 -3.253 1.00 85.62 121 ALA A O 1
ATOM 967 N N . SER A 1 122 ? 17.467 2.639 -2.876 1.00 86.44 122 SER A N 1
ATOM 968 C CA . SER A 1 122 ? 17.646 2.055 -4.203 1.00 86.44 122 SER A CA 1
ATOM 969 C C . SER A 1 122 ? 16.431 2.238 -5.120 1.00 86.44 122 SER A C 1
ATOM 971 O O . SER A 1 122 ? 16.248 1.444 -6.040 1.00 86.44 122 SER A O 1
ATOM 973 N N . PHE A 1 123 ? 15.588 3.254 -4.886 1.00 89.75 123 PHE A N 1
ATOM 974 C CA . PHE A 1 123 ? 14.427 3.528 -5.739 1.00 89.75 123 PHE A CA 1
ATOM 975 C C . PHE A 1 123 ? 14.870 3.785 -7.193 1.00 89.75 123 PHE A C 1
ATOM 977 O O . PHE A 1 123 ? 15.616 4.741 -7.435 1.00 89.75 123 PHE A O 1
ATOM 984 N N . PRO A 1 124 ? 14.419 2.993 -8.183 1.00 88.31 124 PRO A N 1
ATOM 985 C CA . PRO A 1 124 ? 14.873 3.183 -9.555 1.00 88.31 124 PRO A CA 1
ATOM 986 C C . PRO A 1 124 ? 14.358 4.503 -10.160 1.00 88.31 124 PRO A C 1
ATOM 988 O O . PRO A 1 124 ? 13.147 4.728 -10.220 1.00 88.31 124 PRO A O 1
ATOM 991 N N . PRO A 1 125 ? 15.248 5.383 -10.659 1.00 85.00 125 PRO A N 1
ATOM 992 C CA . PRO A 1 125 ? 14.876 6.747 -11.049 1.00 85.00 125 PRO A CA 1
ATOM 993 C C . PRO A 1 125 ? 13.956 6.819 -12.279 1.00 85.00 125 PRO A C 1
ATOM 995 O O . PRO A 1 125 ? 13.266 7.817 -12.468 1.00 85.00 125 PRO A O 1
ATOM 998 N N . HIS A 1 126 ? 13.922 5.777 -13.115 1.00 86.75 126 HIS A N 1
ATOM 999 C CA . HIS A 1 126 ? 13.094 5.733 -14.326 1.00 86.75 126 HIS A CA 1
ATOM 1000 C C . HIS A 1 126 ? 11.633 5.353 -14.052 1.00 86.75 126 HIS A C 1
ATOM 1002 O O . HIS A 1 126 ? 10.767 5.676 -14.856 1.00 86.75 126 HIS A O 1
ATOM 1008 N N . TRP A 1 127 ? 11.315 4.736 -12.909 1.00 89.88 127 TRP A N 1
ATOM 1009 C CA . TRP A 1 127 ? 9.988 4.157 -12.674 1.00 89.88 127 TRP A CA 1
ATOM 1010 C C . TRP A 1 127 ? 8.830 5.135 -12.785 1.00 89.88 127 TRP A C 1
ATOM 1012 O O . TRP A 1 127 ? 7.792 4.783 -13.333 1.00 89.88 127 TRP A O 1
ATOM 1022 N N . LEU A 1 128 ? 8.969 6.354 -12.263 1.00 86.12 128 LEU A N 1
ATOM 1023 C CA . LEU A 1 128 ? 7.880 7.326 -12.349 1.00 86.12 128 LEU A CA 1
ATOM 1024 C C . LEU A 1 128 ? 7.702 7.841 -13.784 1.00 86.12 128 LEU A C 1
ATOM 1026 O O . LEU A 1 128 ? 6.573 8.066 -14.216 1.00 86.12 128 LEU A O 1
ATOM 1030 N N . THR A 1 129 ? 8.795 7.981 -14.533 1.00 85.50 129 THR A N 1
ATOM 1031 C CA . THR A 1 129 ? 8.761 8.331 -15.958 1.00 85.50 129 THR A CA 1
ATOM 1032 C C . THR A 1 129 ? 8.097 7.220 -16.770 1.00 85.50 129 THR A C 1
ATOM 1034 O O . THR A 1 129 ? 7.171 7.492 -17.530 1.00 85.50 129 THR A O 1
ATOM 1037 N N . ASP A 1 130 ? 8.486 5.968 -16.549 1.00 89.12 130 ASP A N 1
ATOM 1038 C CA . ASP A 1 130 ? 7.930 4.811 -17.253 1.00 89.12 130 ASP A CA 1
ATOM 1039 C C . ASP A 1 130 ? 6.460 4.593 -16.893 1.00 89.12 130 ASP A C 1
ATOM 1041 O O . ASP A 1 130 ? 5.632 4.351 -17.772 1.00 89.12 130 ASP A O 1
ATOM 1045 N N . LEU A 1 131 ? 6.096 4.761 -15.617 1.00 89.94 131 LEU A N 1
ATOM 1046 C CA . LEU A 1 131 ? 4.706 4.721 -15.168 1.00 89.94 131 LEU A CA 1
ATOM 1047 C C . LEU A 1 131 ? 3.879 5.820 -15.848 1.00 89.94 131 LEU A C 1
ATOM 1049 O O . LEU A 1 131 ? 2.739 5.560 -16.225 1.00 89.94 131 LEU A O 1
ATOM 1053 N N . ARG A 1 132 ? 4.431 7.027 -16.046 1.00 87.31 132 ARG A N 1
ATOM 1054 C CA . ARG A 1 132 ? 3.766 8.109 -16.800 1.00 87.31 132 ARG A CA 1
ATOM 1055 C C . ARG A 1 132 ? 3.552 7.744 -18.263 1.00 87.31 132 ARG A C 1
ATOM 1057 O O . ARG A 1 132 ? 2.480 8.009 -18.795 1.00 87.31 132 ARG A O 1
ATOM 1064 N N . GLN A 1 133 ? 4.551 7.143 -18.900 1.00 86.62 133 GLN A N 1
ATOM 1065 C CA . GLN A 1 133 ? 4.505 6.805 -20.324 1.00 86.62 133 GLN A CA 1
ATOM 1066 C C . GLN A 1 133 ? 3.607 5.601 -20.622 1.00 86.62 133 GLN A C 1
ATOM 1068 O O . GLN A 1 133 ? 2.919 5.579 -21.638 1.00 86.62 133 GLN A O 1
ATOM 1073 N N . THR A 1 134 ? 3.613 4.597 -19.746 1.00 89.56 134 THR A N 1
ATOM 1074 C CA . THR A 1 134 ? 2.971 3.298 -20.000 1.00 89.56 134 THR A CA 1
ATOM 1075 C C . THR A 1 134 ? 1.704 3.077 -19.180 1.00 89.56 134 THR A C 1
ATOM 1077 O O . THR A 1 134 ? 0.884 2.226 -19.518 1.00 89.56 134 THR A O 1
ATOM 1080 N N . GLY A 1 135 ? 1.539 3.799 -18.069 1.00 86.44 135 GLY A N 1
ATOM 1081 C CA . GLY A 1 135 ? 0.504 3.521 -17.076 1.00 86.44 135 GLY A CA 1
ATOM 1082 C C . GLY A 1 135 ? 0.698 2.195 -16.329 1.00 86.44 135 GLY A C 1
ATOM 1083 O O . GLY A 1 135 ? -0.217 1.784 -15.607 1.00 86.44 135 GLY A O 1
ATOM 1084 N N . ALA A 1 136 ? 1.837 1.515 -16.493 1.00 90.25 136 ALA A N 1
ATOM 1085 C CA . ALA A 1 136 ? 2.122 0.212 -15.905 1.00 90.25 136 ALA A CA 1
ATOM 1086 C C . ALA A 1 136 ? 3.108 0.324 -14.736 1.00 90.25 136 ALA A C 1
ATOM 1088 O O . ALA A 1 136 ? 4.103 1.044 -14.803 1.00 90.25 136 ALA A O 1
ATOM 1089 N N . PHE A 1 137 ? 2.828 -0.403 -13.654 1.00 93.44 137 PHE A N 1
ATOM 1090 C CA . PHE A 1 137 ? 3.788 -0.574 -12.568 1.00 93.44 137 PHE A CA 1
ATOM 1091 C C . PHE A 1 137 ? 4.856 -1.603 -12.959 1.00 93.44 137 PHE A C 1
ATOM 1093 O O . PHE A 1 137 ? 4.556 -2.504 -13.747 1.00 93.44 137 PHE A O 1
ATOM 1100 N N . PRO A 1 138 ? 6.066 -1.519 -12.378 1.00 90.38 138 PRO A N 1
ATOM 1101 C CA . PRO A 1 138 ? 7.055 -2.585 -12.479 1.00 90.38 138 PRO A CA 1
ATOM 1102 C C . PRO A 1 138 ? 6.450 -3.960 -12.160 1.00 90.38 138 PRO A C 1
ATOM 1104 O O . PRO A 1 138 ? 5.703 -4.102 -11.190 1.00 90.38 138 PRO A O 1
ATOM 1107 N N . ALA A 1 139 ? 6.783 -4.966 -12.972 1.00 89.38 139 ALA A N 1
ATOM 1108 C CA . ALA A 1 139 ? 6.270 -6.329 -12.811 1.00 89.38 139 ALA A CA 1
ATOM 1109 C C . ALA A 1 139 ? 6.740 -6.991 -11.502 1.00 89.38 139 ALA A C 1
ATOM 1111 O O . ALA A 1 139 ? 6.022 -7.805 -10.934 1.00 89.38 139 ALA A O 1
ATOM 1112 N N . ASP A 1 140 ? 7.908 -6.583 -11.003 1.00 92.06 140 ASP A N 1
ATOM 1113 C CA . ASP A 1 140 ? 8.517 -7.078 -9.763 1.00 92.06 140 ASP A CA 1
ATOM 1114 C C . ASP A 1 140 ? 7.994 -6.367 -8.498 1.00 92.06 140 ASP A C 1
ATOM 1116 O O . ASP A 1 140 ? 8.605 -6.464 -7.431 1.00 92.06 140 ASP A O 1
ATOM 1120 N N . LEU A 1 141 ? 6.914 -5.584 -8.610 1.00 95.06 141 LEU A N 1
ATOM 1121 C CA . LEU A 1 141 ? 6.208 -5.040 -7.454 1.00 95.06 141 LEU A CA 1
ATOM 1122 C C . LEU A 1 141 ? 5.058 -5.958 -7.065 1.00 95.06 141 LEU A C 1
ATOM 1124 O O . LEU A 1 141 ? 4.195 -6.257 -7.890 1.00 95.06 141 LEU A O 1
ATOM 1128 N N . SER A 1 142 ? 4.974 -6.267 -5.776 1.00 97.38 142 SER A N 1
ATOM 1129 C CA . SER A 1 142 ? 3.805 -6.908 -5.183 1.00 97.38 142 SER A CA 1
ATOM 1130 C C . SER A 1 142 ? 3.226 -6.058 -4.067 1.00 97.38 142 SER A C 1
ATOM 1132 O O . SER A 1 142 ? 3.957 -5.484 -3.256 1.00 97.38 142 SER A O 1
ATOM 1134 N N . LEU A 1 143 ? 1.897 -5.980 -4.027 1.00 98.00 143 LEU A N 1
ATOM 1135 C CA . LEU A 1 143 ? 1.151 -5.304 -2.969 1.00 98.00 143 LEU A CA 1
ATOM 1136 C C . LEU A 1 143 ? 0.258 -6.309 -2.256 1.00 98.00 143 LEU A C 1
ATOM 1138 O O . LEU A 1 143 ? -0.557 -6.980 -2.889 1.00 98.00 143 LEU A O 1
ATOM 1142 N N . TRP A 1 144 ? 0.328 -6.322 -0.932 1.00 98.38 144 TRP A N 1
ATOM 1143 C CA . TRP A 1 144 ? -0.566 -7.084 -0.074 1.00 98.38 144 TRP A CA 1
ATOM 1144 C C . TRP A 1 144 ? -1.395 -6.180 0.828 1.00 98.38 144 TRP A C 1
ATOM 1146 O O . TRP A 1 144 ? -0.988 -5.070 1.179 1.00 98.38 144 TRP A O 1
ATOM 1156 N N . LEU A 1 145 ? -2.564 -6.683 1.213 1.00 98.44 145 LEU A N 1
ATOM 1157 C CA . LEU A 1 145 ? -3.516 -6.012 2.086 1.00 98.44 145 LEU A CA 1
ATOM 1158 C C . LEU A 1 145 ? -3.972 -6.946 3.207 1.00 98.44 145 LEU A C 1
ATOM 1160 O O . LEU A 1 145 ? -4.495 -8.027 2.940 1.00 98.44 145 LEU A O 1
ATOM 1164 N N . ALA A 1 146 ? -3.874 -6.474 4.443 1.00 98.25 146 ALA A N 1
ATOM 1165 C CA . ALA A 1 146 ? -4.523 -7.059 5.607 1.00 98.25 146 ALA A CA 1
ATOM 1166 C C . ALA A 1 146 ? -5.494 -6.060 6.254 1.00 98.25 146 ALA A C 1
ATOM 1168 O O . ALA A 1 146 ? -5.375 -4.844 6.086 1.00 98.25 146 ALA A O 1
ATOM 1169 N N . LEU A 1 147 ? -6.463 -6.580 7.006 1.00 98.12 147 LEU A N 1
ATOM 1170 C CA . LEU A 1 147 ? -7.368 -5.784 7.831 1.00 98.12 147 LEU A CA 1
ATOM 1171 C C . LEU A 1 147 ? -6.957 -5.970 9.289 1.00 98.12 147 LEU A C 1
ATOM 1173 O O . LEU A 1 147 ? -6.787 -7.100 9.725 1.00 98.12 147 LEU A O 1
ATOM 1177 N N . HIS A 1 148 ? -6.794 -4.891 10.040 1.00 97.62 148 HIS A N 1
ATOM 1178 C CA . HIS A 1 148 ? -6.511 -4.923 11.473 1.00 97.62 148 HIS A CA 1
ATOM 1179 C C . HIS A 1 148 ? -7.651 -4.250 12.234 1.00 97.62 148 HIS A C 1
ATOM 1181 O O . HIS A 1 148 ? -8.151 -3.211 11.808 1.00 97.62 148 HIS A O 1
ATOM 1187 N N . ASP A 1 149 ? -8.045 -4.826 13.363 1.00 96.56 149 ASP A N 1
ATOM 1188 C CA . ASP A 1 149 ? -8.958 -4.194 14.309 1.00 96.56 149 ASP A CA 1
ATOM 1189 C C . ASP A 1 149 ? -8.251 -4.065 15.671 1.00 96.56 149 ASP A C 1
ATOM 1191 O O . ASP A 1 149 ? -7.938 -5.084 16.292 1.00 96.56 149 ASP A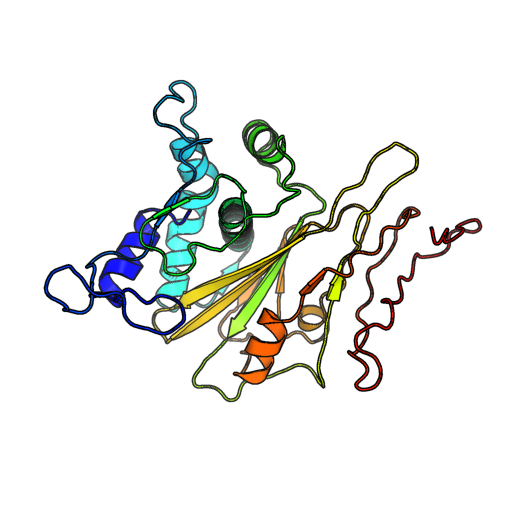 O 1
ATOM 1195 N N . PRO A 1 150 ? -7.973 -2.839 16.156 1.00 91.19 150 PRO A N 1
ATOM 1196 C CA . PRO A 1 150 ? -7.257 -2.629 17.415 1.00 91.19 150 PRO A CA 1
ATOM 1197 C C . PRO A 1 150 ? -8.049 -3.050 18.664 1.00 91.19 150 PRO A C 1
ATOM 1199 O O . PRO A 1 150 ? -7.449 -3.174 19.741 1.00 91.19 150 PRO A O 1
ATOM 1202 N N . GLN A 1 151 ? -9.367 -3.236 18.536 1.00 93.31 151 GLN A N 1
ATOM 1203 C CA . GLN A 1 151 ? -10.268 -3.649 19.616 1.00 93.31 151 GLN A CA 1
ATOM 1204 C C . GLN A 1 151 ? -10.562 -5.152 19.606 1.00 93.31 151 GLN A C 1
ATOM 1206 O O . GLN A 1 151 ? -11.093 -5.674 20.583 1.00 93.31 151 GLN A O 1
ATOM 1211 N N . SER A 1 152 ? -10.210 -5.852 18.528 1.00 92.62 152 SER A N 1
ATOM 1212 C CA . SER A 1 152 ? -10.387 -7.296 18.413 1.00 92.62 152 SER A CA 1
ATOM 1213 C C . SER A 1 152 ? -9.138 -8.043 18.885 1.00 92.62 152 SER A C 1
ATOM 1215 O O . SER A 1 152 ? -8.008 -7.618 18.632 1.00 92.62 152 SER A O 1
ATOM 1217 N N . GLU A 1 153 ? -9.328 -9.203 19.520 1.00 91.94 153 GLU A N 1
ATOM 1218 C CA . GLU A 1 153 ? -8.234 -10.166 19.718 1.00 91.94 153 GLU A CA 1
ATOM 1219 C C . GLU A 1 153 ? -7.709 -10.687 18.373 1.00 91.94 153 GLU A C 1
ATOM 1221 O O . GLU A 1 153 ? -6.521 -10.982 18.251 1.00 91.94 153 GLU A O 1
ATOM 1226 N N . GLY A 1 154 ? -8.574 -10.694 17.349 1.00 93.19 154 GLY A N 1
ATOM 1227 C CA . GLY A 1 154 ? -8.255 -11.006 15.963 1.00 93.19 154 GLY A CA 1
ATOM 1228 C C . GLY A 1 154 ? -7.492 -12.317 15.784 1.00 93.19 154 GLY A C 1
ATOM 1229 O O . GLY A 1 154 ? -7.612 -13.252 16.570 1.00 93.19 154 GLY A O 1
ATOM 1230 N N . VAL A 1 155 ? -6.721 -12.395 14.703 1.00 96.75 155 VAL A N 1
ATOM 1231 C CA . VAL A 1 155 ? -5.865 -13.545 14.391 1.00 96.75 155 VAL A CA 1
ATOM 1232 C C . VAL A 1 155 ? -4.421 -13.119 14.134 1.00 96.75 155 VAL A C 1
ATOM 1234 O O . VAL A 1 155 ? -4.134 -11.955 13.838 1.00 96.75 155 VAL A O 1
ATOM 1237 N N . ALA A 1 156 ? -3.506 -14.072 14.275 1.00 96.44 156 ALA A N 1
ATOM 1238 C CA . ALA A 1 156 ? -2.073 -13.925 14.048 1.00 96.44 156 ALA A CA 1
ATOM 1239 C C . ALA A 1 156 ? -1.527 -15.202 13.393 1.00 96.44 156 ALA A C 1
ATOM 1241 O O . ALA A 1 156 ? -2.188 -16.244 13.413 1.00 96.44 156 ALA A O 1
ATOM 1242 N N . LEU A 1 157 ? -0.327 -15.129 12.818 1.00 93.19 157 LEU A N 1
ATOM 1243 C CA . LEU A 1 157 ? 0.371 -16.326 12.353 1.00 93.19 157 LEU A CA 1
ATOM 1244 C C . LEU A 1 157 ? 0.922 -17.123 13.550 1.00 93.19 157 LEU A C 1
ATOM 1246 O O . LEU A 1 157 ? 1.235 -16.531 14.591 1.00 93.19 157 LEU A O 1
ATOM 1250 N N . PRO A 1 158 ? 1.069 -18.456 13.424 1.00 91.31 158 PRO A N 1
ATOM 1251 C CA . PRO A 1 158 ? 1.713 -19.263 14.451 1.00 91.31 158 PRO A CA 1
ATOM 1252 C C . PRO A 1 158 ? 3.215 -18.946 14.510 1.00 91.31 158 PRO A C 1
ATOM 1254 O O . PRO A 1 158 ? 3.973 -19.318 13.618 1.00 91.31 158 PRO A O 1
ATOM 1257 N N . GLY A 1 159 ? 3.643 -18.287 15.589 1.00 87.44 159 GLY A N 1
ATOM 1258 C CA . GLY A 1 159 ? 5.041 -17.905 15.808 1.00 87.44 159 GLY A CA 1
ATOM 1259 C C . GLY A 1 159 ? 5.467 -16.645 15.054 1.00 87.44 159 GLY A C 1
ATOM 1260 O O . GLY A 1 159 ? 4.682 -16.032 14.332 1.00 87.44 159 GLY A O 1
ATOM 1261 N N . ASP A 1 160 ? 6.718 -16.242 15.258 1.00 81.81 160 ASP A N 1
ATOM 1262 C CA . ASP A 1 160 ? 7.286 -15.073 14.593 1.00 81.81 160 ASP A CA 1
ATOM 1263 C C . ASP A 1 160 ? 7.748 -15.433 13.181 1.00 81.81 160 ASP A C 1
ATOM 1265 O O . ASP A 1 160 ? 8.420 -16.444 12.950 1.00 81.81 160 ASP A O 1
ATOM 1269 N N . VAL A 1 161 ? 7.362 -14.594 12.224 1.00 81.25 161 VAL A N 1
ATOM 1270 C CA . VAL A 1 161 ? 7.603 -14.823 10.802 1.00 81.25 161 VAL A CA 1
ATOM 1271 C C . VAL A 1 161 ? 8.270 -13.598 10.207 1.00 81.25 161 VAL A C 1
ATOM 1273 O O . VAL A 1 161 ? 7.786 -12.481 10.382 1.00 81.25 161 VAL A O 1
ATOM 1276 N N . VAL A 1 162 ? 9.366 -13.829 9.487 1.00 84.81 162 VAL A N 1
ATOM 1277 C CA . VAL A 1 162 ? 10.135 -12.787 8.811 1.00 84.81 162 VAL A CA 1
ATOM 1278 C C . VAL A 1 162 ? 10.397 -13.218 7.369 1.00 84.81 162 VAL A C 1
ATOM 1280 O O . VAL A 1 162 ? 10.745 -14.363 7.089 1.00 84.81 162 VAL A O 1
ATOM 1283 N N . LEU A 1 163 ? 10.215 -12.282 6.447 1.00 82.06 163 LEU A N 1
ATOM 1284 C CA . LEU A 1 163 ? 10.620 -12.362 5.057 1.00 82.06 163 LEU A CA 1
ATOM 1285 C C . LEU A 1 163 ? 11.916 -11.582 4.888 1.00 82.06 163 LEU A C 1
ATOM 1287 O O . LEU A 1 163 ? 11.937 -10.349 4.909 1.00 82.06 163 LEU A O 1
ATOM 1291 N N . ALA A 1 164 ? 12.995 -12.327 4.699 1.00 82.19 164 ALA A N 1
ATOM 1292 C CA . ALA A 1 164 ? 14.294 -11.753 4.436 1.00 82.19 164 ALA A CA 1
ATOM 1293 C C . ALA A 1 164 ? 14.459 -11.427 2.952 1.00 82.19 164 ALA A C 1
ATOM 1295 O O . ALA A 1 164 ? 14.424 -12.310 2.090 1.00 82.19 164 ALA A O 1
ATOM 1296 N N . LEU A 1 165 ? 14.679 -10.150 2.662 1.00 82.69 165 LEU A N 1
ATOM 1297 C CA . LEU A 1 165 ? 14.987 -9.688 1.322 1.00 82.69 165 LEU A CA 1
ATOM 1298 C C . LEU A 1 165 ? 16.480 -9.885 0.995 1.00 82.69 165 LEU A C 1
ATOM 1300 O O . LEU A 1 165 ? 17.338 -9.648 1.858 1.00 82.69 165 LEU A O 1
ATOM 1304 N N . PRO A 1 166 ? 16.805 -10.284 -0.252 1.00 80.00 166 PRO A N 1
ATOM 1305 C CA . PRO A 1 166 ? 18.172 -10.250 -0.766 1.00 80.00 166 PRO A CA 1
ATOM 1306 C C . PRO A 1 166 ? 18.791 -8.860 -0.603 1.00 80.00 166 PRO A C 1
ATOM 1308 O O . PRO A 1 166 ? 18.107 -7.857 -0.771 1.00 80.00 166 PRO A O 1
ATOM 1311 N N . GLY A 1 167 ? 20.104 -8.779 -0.394 1.00 79.06 167 GLY A N 1
ATOM 1312 C CA . GLY A 1 167 ? 20.844 -7.516 -0.482 1.00 79.06 167 GLY A CA 1
ATOM 1313 C C . GLY A 1 167 ? 20.918 -6.966 -1.911 1.00 79.06 167 GLY A C 1
ATOM 1314 O O . GLY A 1 167 ? 20.851 -5.758 -2.120 1.00 79.06 167 GLY A O 1
ATOM 1315 N N . ARG A 1 168 ? 21.036 -7.847 -2.909 1.00 85.25 168 ARG A N 1
ATOM 1316 C CA . ARG A 1 168 ? 20.949 -7.526 -4.339 1.00 85.25 168 ARG A CA 1
ATOM 1317 C C . ARG A 1 168 ? 20.674 -8.801 -5.118 1.00 85.25 168 ARG A C 1
ATOM 1319 O O . ARG A 1 168 ? 21.280 -9.830 -4.817 1.00 85.25 168 ARG A O 1
ATOM 1326 N N . THR A 1 169 ? 19.822 -8.705 -6.129 1.00 84.00 169 THR A N 1
ATOM 1327 C CA . THR A 1 169 ? 19.644 -9.742 -7.144 1.00 84.00 169 THR A CA 1
ATOM 1328 C C . THR A 1 169 ? 20.290 -9.304 -8.452 1.00 84.00 169 THR A C 1
ATOM 1330 O O . THR A 1 169 ? 20.266 -8.123 -8.810 1.00 84.00 169 THR A O 1
ATOM 1333 N N . THR A 1 170 ? 20.897 -10.254 -9.157 1.00 83.19 170 THR A N 1
ATOM 1334 C CA . THR A 1 170 ? 21.513 -10.039 -10.472 1.00 83.19 170 THR A CA 1
ATOM 1335 C C . THR A 1 170 ? 21.245 -11.234 -11.378 1.00 83.19 170 THR A C 1
ATOM 1337 O O . THR A 1 170 ? 21.357 -12.377 -10.928 1.00 83.19 170 THR A O 1
ATOM 1340 N N . ARG A 1 171 ? 20.952 -10.960 -12.648 1.00 80.38 171 ARG A N 1
ATOM 1341 C CA . ARG A 1 171 ? 20.890 -11.919 -13.756 1.00 80.38 171 ARG A CA 1
ATOM 1342 C C . ARG A 1 171 ? 22.107 -11.727 -14.665 1.00 80.38 171 ARG A C 1
ATOM 1344 O O . ARG A 1 171 ? 22.714 -10.656 -14.674 1.00 80.38 171 ARG A O 1
ATOM 1351 N N . ASP A 1 172 ? 22.455 -12.756 -15.433 1.00 77.00 172 ASP A N 1
ATOM 1352 C CA . ASP A 1 172 ? 23.627 -12.760 -16.324 1.00 77.00 172 ASP A CA 1
ATOM 1353 C C . ASP A 1 172 ? 23.572 -11.679 -17.421 1.00 77.00 172 ASP A C 1
ATOM 1355 O O . ASP A 1 172 ? 24.609 -11.236 -17.911 1.00 77.00 172 ASP A O 1
ATOM 1359 N N . ASP A 1 173 ? 22.373 -11.212 -17.778 1.00 76.19 173 ASP A N 1
ATOM 1360 C CA . ASP A 1 173 ? 22.142 -10.106 -18.718 1.00 76.19 173 ASP A CA 1
ATOM 1361 C C . ASP A 1 173 ? 22.347 -8.709 -18.095 1.00 76.19 173 ASP A C 1
ATOM 1363 O O . ASP A 1 173 ? 22.123 -7.692 -18.752 1.00 76.19 173 ASP A O 1
ATOM 1367 N N . GLY A 1 174 ? 22.771 -8.645 -16.829 1.00 75.62 174 GLY A N 1
ATOM 1368 C CA . GLY A 1 174 ? 22.919 -7.405 -16.068 1.00 75.62 174 GLY A CA 1
ATOM 1369 C C . GLY A 1 174 ? 21.615 -6.886 -15.452 1.00 75.62 174 GLY A C 1
ATOM 1370 O O . GLY A 1 174 ? 21.638 -5.856 -14.778 1.00 75.62 174 GLY A O 1
ATOM 1371 N N . GLY A 1 175 ? 20.489 -7.581 -15.644 1.00 80.75 175 GLY A N 1
ATOM 1372 C CA . GLY A 1 175 ? 19.222 -7.283 -14.982 1.00 80.75 175 GLY A CA 1
ATOM 1373 C C . GLY A 1 175 ? 19.246 -7.603 -13.483 1.00 80.75 175 GLY A C 1
ATOM 1374 O O . GLY A 1 175 ? 20.126 -8.305 -12.988 1.00 80.75 175 GLY A O 1
ATOM 1375 N N . GLY A 1 176 ? 18.254 -7.108 -12.742 1.00 85.06 176 GLY A N 1
ATOM 1376 C CA . GLY A 1 176 ? 18.134 -7.301 -11.293 1.00 85.06 176 GLY A CA 1
ATOM 1377 C C . GLY A 1 176 ? 17.946 -5.983 -10.552 1.00 85.06 176 GLY A C 1
ATOM 1378 O O . GLY A 1 176 ? 17.532 -4.981 -11.133 1.00 85.06 176 GLY A O 1
ATOM 1379 N N . GLY A 1 177 ? 18.240 -5.970 -9.257 1.00 87.62 177 GLY A N 1
ATOM 1380 C CA . GLY A 1 177 ? 18.103 -4.766 -8.449 1.00 87.62 177 GLY A CA 1
ATOM 1381 C C . GLY A 1 177 ? 18.331 -5.009 -6.968 1.00 87.62 177 GLY A C 1
ATOM 1382 O O . GLY A 1 177 ? 18.733 -6.092 -6.548 1.00 87.62 177 GLY A O 1
ATOM 1383 N N . VAL A 1 178 ? 18.098 -3.970 -6.175 1.00 90.25 178 VAL A N 1
ATOM 1384 C CA . VAL A 1 178 ? 18.085 -4.068 -4.714 1.00 90.25 178 VAL A CA 1
ATOM 1385 C C . VAL A 1 178 ? 16.621 -4.172 -4.295 1.00 90.25 178 VAL A C 1
ATOM 1387 O O . VAL A 1 178 ? 15.878 -3.214 -4.516 1.00 90.25 178 VAL A O 1
ATOM 1390 N N . PRO A 1 179 ? 16.186 -5.327 -3.770 1.00 90.44 179 PRO A N 1
ATOM 1391 C CA . PRO A 1 179 ? 14.848 -5.478 -3.224 1.00 90.44 179 PRO A CA 1
ATOM 1392 C C . PRO A 1 179 ? 14.623 -4.520 -2.054 1.00 90.44 179 PRO A C 1
ATOM 1394 O O . PRO A 1 179 ? 15.532 -4.269 -1.267 1.00 90.44 179 PRO A O 1
ATOM 1397 N N . GLU A 1 180 ? 13.402 -4.020 -1.925 1.00 92.25 180 GLU A N 1
ATOM 1398 C CA . GLU A 1 180 ? 12.993 -3.111 -0.851 1.00 92.25 180 GLU A CA 1
ATOM 1399 C C . GLU A 1 180 ? 11.529 -3.386 -0.501 1.00 92.25 180 GLU A C 1
ATOM 1401 O O . GLU A 1 180 ? 10.744 -3.785 -1.363 1.00 92.25 180 GLU A O 1
ATOM 1406 N N . ALA A 1 181 ? 11.130 -3.142 0.745 1.00 92.19 181 ALA A N 1
ATOM 1407 C CA . ALA A 1 181 ? 9.737 -3.264 1.159 1.00 92.19 181 ALA A CA 1
ATOM 1408 C C . ALA A 1 181 ? 9.298 -2.116 2.066 1.00 92.19 181 ALA A C 1
ATOM 1410 O O . ALA A 1 181 ? 10.107 -1.373 2.623 1.00 92.19 181 ALA A O 1
ATOM 1411 N N . ALA A 1 182 ? 7.987 -1.930 2.176 1.00 90.12 182 ALA A N 1
ATOM 1412 C CA . ALA A 1 182 ? 7.398 -0.880 2.983 1.00 90.12 182 ALA A CA 1
ATOM 1413 C C . ALA A 1 182 ? 5.981 -1.207 3.429 1.00 90.12 182 ALA A C 1
ATOM 1415 O O . ALA A 1 182 ? 5.192 -1.796 2.694 1.00 90.12 182 ALA A O 1
ATOM 1416 N N . ASN A 1 183 ? 5.641 -0.698 4.611 1.00 90.62 183 ASN A N 1
ATOM 1417 C CA . ASN A 1 183 ? 4.309 -0.794 5.182 1.00 90.62 183 ASN A CA 1
ATOM 1418 C C . ASN A 1 183 ? 3.648 0.590 5.264 1.00 90.62 183 ASN A C 1
ATOM 1420 O O . ASN A 1 183 ? 4.253 1.572 5.712 1.00 90.62 183 ASN A O 1
ATOM 1424 N N . LEU A 1 184 ? 2.373 0.655 4.882 1.00 89.38 184 LEU A N 1
ATOM 1425 C CA . LEU A 1 184 ? 1.517 1.831 5.040 1.00 89.38 184 LEU A CA 1
ATOM 1426 C C . LEU A 1 184 ? 0.176 1.401 5.630 1.00 89.38 184 LEU A C 1
ATOM 1428 O O . LEU A 1 184 ? -0.335 0.334 5.313 1.00 89.38 184 LEU A O 1
ATOM 1432 N N . SER A 1 185 ? -0.425 2.236 6.470 1.00 91.31 185 SER A N 1
ATOM 1433 C CA . SER A 1 185 ? -1.714 1.925 7.084 1.00 91.31 185 SER A CA 1
ATOM 1434 C C . SER A 1 185 ? -2.701 3.077 6.936 1.00 91.31 185 SER A C 1
ATOM 1436 O O . SER A 1 185 ? -2.327 4.245 7.043 1.00 91.31 185 SER A O 1
ATOM 1438 N N . LEU A 1 186 ? -3.968 2.738 6.707 1.00 89.75 186 LEU A N 1
ATOM 1439 C CA . LEU A 1 186 ? -5.089 3.662 6.555 1.00 89.75 186 LEU A CA 1
ATOM 1440 C C . LEU A 1 186 ? -6.188 3.300 7.557 1.00 89.75 186 LEU A C 1
ATOM 1442 O O . LEU A 1 186 ? -6.723 2.198 7.521 1.00 89.75 186 LEU A O 1
ATOM 1446 N N . ARG A 1 187 ? -6.542 4.242 8.435 1.00 89.94 187 ARG A N 1
ATOM 1447 C CA . ARG A 1 187 ? -7.615 4.071 9.425 1.00 89.94 187 ARG A CA 1
ATOM 1448 C C . ARG A 1 187 ? -8.991 4.410 8.837 1.00 89.94 187 ARG A C 1
ATOM 1450 O O . ARG A 1 187 ? -9.164 5.483 8.243 1.00 89.94 187 ARG A O 1
ATOM 1457 N N . LEU A 1 188 ? -9.947 3.510 9.036 1.00 90.62 188 LEU A N 1
ATOM 1458 C CA . LEU A 1 188 ? -11.360 3.641 8.669 1.00 90.62 188 LEU A CA 1
ATOM 1459 C C . LEU A 1 188 ? -12.155 4.346 9.784 1.00 90.62 188 LEU A C 1
ATOM 1461 O O . LEU A 1 188 ? -11.620 4.569 10.872 1.00 90.62 188 LEU A O 1
ATOM 1465 N N . ASP A 1 189 ? -13.404 4.742 9.512 1.00 89.75 189 ASP A N 1
ATOM 1466 C CA . ASP A 1 189 ? -14.242 5.461 10.492 1.00 89.75 189 ASP A CA 1
ATOM 1467 C C . ASP A 1 189 ? -14.623 4.586 11.699 1.00 89.75 189 ASP A C 1
ATOM 1469 O O . ASP A 1 189 ? -14.828 5.093 12.798 1.00 89.75 189 ASP A O 1
ATOM 1473 N N . ASP A 1 190 ? -14.647 3.266 11.525 1.00 90.00 190 ASP A N 1
ATOM 1474 C CA . ASP A 1 190 ? -14.946 2.287 12.577 1.00 90.00 190 ASP A CA 1
ATOM 1475 C C . ASP A 1 190 ? -13.706 1.823 13.368 1.00 90.00 190 ASP A C 1
ATOM 1477 O O . ASP A 1 190 ? -13.750 0.810 14.061 1.00 90.00 190 ASP A O 1
ATOM 1481 N N . ASN A 1 191 ? -12.596 2.564 13.280 1.00 90.31 191 ASN A N 1
ATOM 1482 C CA . ASN A 1 191 ? -11.284 2.269 13.872 1.00 90.31 191 ASN A CA 1
ATOM 1483 C C . ASN A 1 191 ? -10.530 1.066 13.301 1.00 90.31 191 ASN A C 1
ATOM 1485 O O . ASN A 1 191 ? -9.360 0.886 13.662 1.00 90.31 191 ASN A O 1
ATOM 1489 N N . ARG A 1 192 ? -11.113 0.288 12.384 1.00 94.44 192 ARG A N 1
ATOM 1490 C CA . ARG A 1 192 ? -10.339 -0.721 11.658 1.00 94.44 192 ARG A CA 1
ATOM 1491 C C . ARG A 1 192 ? -9.278 -0.048 10.792 1.00 94.44 192 ARG A C 1
ATOM 1493 O O . ARG A 1 192 ? -9.351 1.133 10.441 1.00 94.44 192 ARG A O 1
ATOM 1500 N N . VAL A 1 193 ? -8.256 -0.813 10.446 1.00 94.81 193 VAL A N 1
ATOM 1501 C CA . VAL A 1 193 ? -7.078 -0.350 9.725 1.00 94.81 193 VAL A CA 1
ATOM 1502 C C . VAL A 1 193 ? -6.860 -1.231 8.505 1.00 94.81 193 VAL A C 1
ATOM 1504 O O . VAL A 1 193 ? -6.685 -2.440 8.623 1.00 94.81 193 VAL A O 1
ATOM 1507 N N . LEU A 1 194 ? -6.821 -0.613 7.328 1.00 96.38 194 LEU A N 1
ATOM 1508 C CA . LEU A 1 194 ? -6.285 -1.235 6.124 1.00 96.38 194 LEU A CA 1
ATOM 1509 C C . LEU A 1 194 ? -4.762 -1.154 6.190 1.00 96.38 194 LEU A C 1
ATOM 1511 O O . LEU A 1 194 ? -4.196 -0.059 6.209 1.00 96.38 194 LEU A O 1
ATOM 1515 N N . ALA A 1 195 ? -4.108 -2.306 6.262 1.00 96.56 195 ALA A N 1
ATOM 1516 C CA . ALA A 1 195 ? -2.666 -2.435 6.357 1.00 96.56 195 ALA A CA 1
ATOM 1517 C C . ALA A 1 195 ? -2.109 -2.918 5.018 1.00 96.56 195 ALA A C 1
ATOM 1519 O O . ALA A 1 195 ? -2.389 -4.032 4.586 1.00 96.56 195 ALA A O 1
ATOM 1520 N N . PHE A 1 196 ? -1.330 -2.069 4.361 1.00 97.19 196 PHE A N 1
ATOM 1521 C CA . PHE A 1 196 ? -0.674 -2.358 3.096 1.00 97.19 196 PHE A CA 1
ATOM 1522 C C . PHE A 1 196 ? 0.789 -2.713 3.324 1.00 97.19 196 PHE A C 1
ATOM 1524 O O . PHE A 1 196 ? 1.455 -2.096 4.159 1.00 97.19 196 PHE A O 1
ATOM 1531 N N . SER A 1 197 ? 1.271 -3.667 2.540 1.00 96.31 19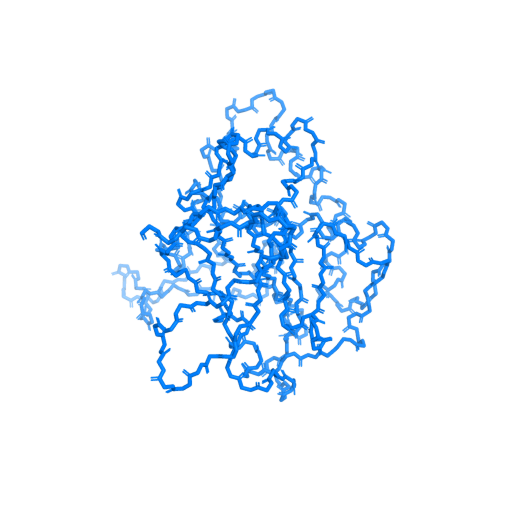7 SER A N 1
ATOM 1532 C CA . SER A 1 197 ? 2.665 -4.090 2.473 1.00 96.31 197 SER A CA 1
ATOM 1533 C C . SER A 1 197 ? 3.045 -4.126 0.999 1.00 96.31 197 SER A C 1
ATOM 1535 O O . SER A 1 197 ? 2.410 -4.837 0.225 1.00 96.31 197 SER A O 1
ATOM 1537 N N . LEU A 1 198 ? 3.995 -3.295 0.587 1.00 95.69 198 LEU A N 1
ATOM 1538 C CA . LEU A 1 198 ? 4.509 -3.240 -0.780 1.00 95.69 198 LEU A CA 1
ATOM 1539 C C . LEU A 1 198 ? 5.945 -3.752 -0.764 1.00 95.69 198 LEU A C 1
ATOM 1541 O O . LEU A 1 198 ? 6.733 -3.279 0.052 1.00 95.69 198 LEU A O 1
ATOM 1545 N N . ALA A 1 199 ? 6.295 -4.648 -1.680 1.00 95.00 199 ALA A N 1
ATOM 1546 C CA . ALA A 1 199 ? 7.677 -5.060 -1.892 1.00 95.00 199 ALA A CA 1
ATOM 1547 C C . ALA A 1 199 ? 8.056 -4.960 -3.368 1.00 95.00 199 ALA A C 1
ATOM 1549 O O . ALA A 1 199 ? 7.274 -5.323 -4.244 1.00 95.00 199 ALA A O 1
ATOM 1550 N N . PHE A 1 200 ? 9.272 -4.491 -3.619 1.00 94.25 200 PHE A N 1
ATOM 1551 C CA . PHE A 1 200 ? 9.999 -4.679 -4.862 1.00 94.25 200 PHE A CA 1
ATOM 1552 C C . PHE A 1 200 ? 10.950 -5.860 -4.690 1.00 94.25 200 PHE A C 1
ATOM 1554 O O . PHE A 1 200 ? 11.783 -5.853 -3.785 1.00 94.25 200 PHE A O 1
ATOM 1561 N N . HIS A 1 201 ? 10.826 -6.873 -5.540 1.00 91.69 201 HIS A N 1
ATOM 1562 C CA . HIS A 1 201 ? 11.564 -8.131 -5.412 1.00 91.69 201 HIS A CA 1
ATOM 1563 C C . HIS A 1 201 ? 12.071 -8.617 -6.784 1.00 91.69 201 HIS A C 1
ATOM 1565 O O . HIS A 1 201 ? 11.608 -9.629 -7.310 1.00 91.69 201 HIS A O 1
ATOM 1571 N N . PRO A 1 202 ? 13.036 -7.900 -7.388 1.00 89.81 202 PRO A N 1
ATOM 1572 C CA . PRO A 1 202 ? 13.511 -8.196 -8.735 1.00 89.81 202 PRO A CA 1
ATOM 1573 C C . PRO A 1 202 ? 14.043 -9.624 -8.843 1.00 89.81 202 PRO A C 1
ATOM 1575 O O . PRO A 1 202 ? 14.909 -10.011 -8.056 1.00 89.81 202 PRO A O 1
ATOM 1578 N N . LEU A 1 203 ? 13.577 -10.367 -9.853 1.00 85.94 203 LEU A N 1
ATOM 1579 C CA . LEU A 1 203 ? 13.971 -11.760 -10.145 1.00 85.94 203 LEU A CA 1
ATOM 1580 C C . LEU A 1 203 ? 13.529 -12.801 -9.103 1.00 85.94 203 LEU A C 1
ATOM 1582 O O . LEU A 1 203 ? 13.963 -13.951 -9.169 1.00 85.94 203 LEU A O 1
ATOM 1586 N N . CYS A 1 204 ? 12.681 -12.419 -8.150 1.00 85.12 204 CYS A N 1
ATOM 1587 C CA . CYS A 1 204 ? 12.226 -13.300 -7.086 1.00 85.12 204 CYS A CA 1
ATOM 1588 C C . CYS A 1 204 ? 10.702 -13.356 -7.042 1.00 85.12 204 CYS A C 1
ATOM 1590 O O . CYS A 1 204 ? 10.051 -12.318 -7.061 1.00 85.12 204 CYS A O 1
ATOM 1592 N N . ASP A 1 205 ? 10.131 -14.544 -6.857 1.00 86.56 205 ASP A N 1
ATOM 1593 C CA . ASP A 1 205 ? 8.737 -14.664 -6.417 1.00 86.56 205 ASP A CA 1
ATOM 1594 C C . ASP A 1 205 ? 8.669 -14.589 -4.888 1.00 86.56 205 ASP A C 1
ATOM 1596 O O . ASP A 1 205 ? 9.477 -15.219 -4.203 1.00 86.56 205 ASP A O 1
ATOM 1600 N N . VAL A 1 206 ? 7.675 -13.890 -4.337 1.00 87.88 206 VAL A N 1
ATOM 1601 C CA . VAL A 1 206 ? 7.443 -13.825 -2.886 1.00 87.88 206 VAL A CA 1
ATOM 1602 C C . VAL A 1 206 ? 6.198 -14.621 -2.508 1.00 87.88 206 VAL A C 1
ATOM 1604 O O . VAL A 1 206 ? 5.088 -14.301 -2.933 1.00 87.88 206 VAL A O 1
ATOM 1607 N N . VAL A 1 207 ? 6.362 -15.621 -1.639 1.00 90.19 207 VAL A N 1
ATOM 1608 C CA . VAL A 1 207 ? 5.234 -16.299 -0.984 1.00 90.19 207 VAL A CA 1
ATOM 1609 C C . VAL A 1 207 ? 4.940 -15.589 0.336 1.00 90.19 207 VAL A C 1
ATOM 1611 O O . VAL A 1 207 ? 5.640 -15.778 1.326 1.00 90.19 207 VAL A O 1
ATOM 1614 N N . HIS A 1 208 ? 3.915 -14.736 0.357 1.00 92.12 208 HIS A N 1
ATOM 1615 C CA . HIS A 1 208 ? 3.588 -13.950 1.545 1.00 92.12 208 HIS A CA 1
ATOM 1616 C C . HIS A 1 208 ? 2.845 -14.810 2.590 1.00 92.12 208 HIS A C 1
ATOM 1618 O O . HIS A 1 208 ? 1.736 -15.274 2.312 1.00 92.12 208 HIS A O 1
ATOM 1624 N N . PRO A 1 209 ? 3.364 -14.980 3.820 1.00 93.44 209 PRO A N 1
ATOM 1625 C CA . PRO A 1 209 ? 2.845 -15.962 4.780 1.00 93.44 209 PRO A CA 1
ATOM 1626 C C . PRO A 1 209 ? 1.423 -15.641 5.253 1.00 93.44 209 PRO A C 1
ATOM 1628 O O . PRO A 1 209 ? 0.606 -16.534 5.450 1.00 93.44 209 PRO A O 1
ATOM 1631 N N . PHE A 1 210 ? 1.073 -14.355 5.356 1.00 95.94 210 PHE A N 1
ATOM 1632 C CA . PHE A 1 210 ? -0.307 -13.955 5.646 1.00 95.94 210 PHE A CA 1
ATOM 1633 C C . PHE A 1 210 ? -1.282 -14.268 4.503 1.00 95.94 210 PHE A C 1
ATOM 1635 O O . PHE A 1 210 ? -2.468 -14.420 4.766 1.00 95.94 210 PHE A O 1
ATOM 1642 N N . VAL A 1 211 ? -0.829 -14.350 3.248 1.00 96.31 211 VAL A N 1
ATOM 1643 C CA . VAL A 1 211 ? -1.701 -14.760 2.134 1.00 96.31 211 VAL A CA 1
ATOM 1644 C C . VAL A 1 211 ? -1.913 -16.269 2.174 1.00 96.31 211 VAL A C 1
ATOM 1646 O O . VAL A 1 211 ? -3.054 -16.708 2.074 1.00 96.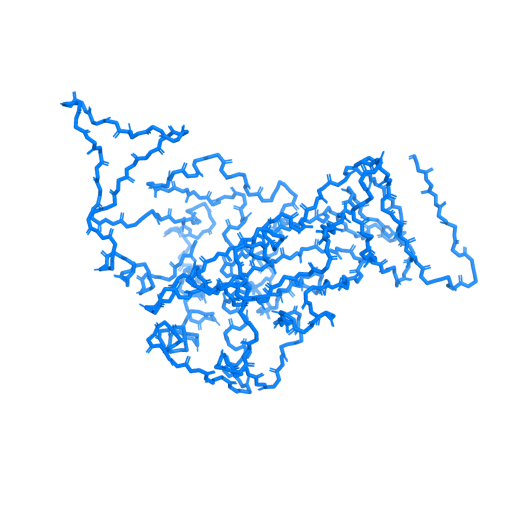31 211 VAL A O 1
ATOM 1649 N N . ASP A 1 212 ? -0.843 -17.037 2.394 1.00 94.31 212 ASP A N 1
ATOM 1650 C CA . ASP A 1 212 ? -0.902 -18.498 2.550 1.00 94.31 212 ASP A CA 1
ATOM 1651 C C . ASP A 1 212 ? -1.818 -18.905 3.720 1.00 94.31 212 ASP A C 1
ATOM 1653 O O . ASP A 1 212 ? -2.700 -19.748 3.578 1.00 94.31 212 ASP A O 1
ATOM 1657 N N . GLY A 1 213 ? -1.722 -18.190 4.846 1.00 94.69 213 GLY A N 1
ATOM 1658 C CA . GLY A 1 213 ? -2.624 -18.334 5.993 1.00 94.69 213 GLY A CA 1
ATOM 1659 C C . GLY A 1 213 ? -4.022 -17.721 5.819 1.00 94.69 213 GLY A C 1
ATOM 1660 O O . GLY A 1 213 ? -4.771 -17.655 6.790 1.00 94.69 213 GLY A O 1
ATOM 1661 N N . MET A 1 214 ? -4.384 -17.226 4.628 1.00 96.62 214 MET A N 1
ATOM 1662 C CA . MET A 1 214 ? -5.667 -16.563 4.323 1.00 96.62 214 MET A CA 1
ATOM 1663 C C . MET A 1 214 ? -5.996 -15.321 5.182 1.00 96.62 214 MET A C 1
ATOM 1665 O O . MET A 1 214 ? -7.143 -14.874 5.236 1.00 96.62 214 MET A O 1
ATOM 1669 N N . LEU A 1 215 ? -4.993 -14.715 5.816 1.00 97.38 215 LEU A N 1
ATOM 1670 C CA . LEU A 1 215 ? -5.108 -13.522 6.664 1.00 97.38 215 LEU A CA 1
ATOM 1671 C C . LEU A 1 215 ? -4.941 -12.206 5.885 1.00 97.38 215 LEU A C 1
ATOM 1673 O O . LEU A 1 215 ? -5.336 -11.142 6.356 1.00 97.38 215 LEU A O 1
ATOM 1677 N N . ALA A 1 216 ? -4.381 -12.272 4.679 1.00 98.00 216 ALA A N 1
ATOM 1678 C CA . ALA A 1 216 ? -4.157 -11.140 3.788 1.00 98.00 216 ALA A CA 1
ATOM 1679 C C . ALA A 1 216 ? -4.562 -11.471 2.345 1.00 98.00 216 ALA A C 1
ATOM 1681 O O . ALA A 1 216 ? -4.856 -12.617 1.999 1.00 98.00 216 ALA A O 1
ATOM 1682 N N . LEU A 1 217 ? -4.619 -10.440 1.511 1.00 98.06 217 LEU A N 1
ATOM 1683 C CA . LEU A 1 217 ? -4.890 -10.509 0.080 1.00 98.06 217 LEU A CA 1
ATOM 1684 C C . LEU A 1 217 ? -3.662 -10.049 -0.693 1.00 98.06 217 LEU A C 1
ATOM 1686 O O . LEU A 1 217 ? -2.988 -9.112 -0.273 1.00 98.06 217 LEU A O 1
ATOM 1690 N N . HIS A 1 218 ? -3.421 -10.663 -1.845 1.00 97.81 218 HIS A N 1
ATOM 1691 C CA . HIS A 1 218 ? -2.493 -10.155 -2.847 1.00 97.81 218 HIS A CA 1
ATOM 1692 C C . HIS A 1 218 ? -3.273 -9.249 -3.807 1.00 97.81 218 HIS A C 1
ATOM 1694 O O . HIS A 1 218 ? -4.200 -9.711 -4.462 1.00 97.81 218 HIS A O 1
ATOM 1700 N N . LEU A 1 219 ? -2.971 -7.951 -3.822 1.00 97.31 219 LEU A N 1
ATOM 1701 C CA . LEU A 1 219 ? -3.701 -6.943 -4.600 1.00 97.31 219 LEU A CA 1
ATOM 1702 C C . LEU A 1 219 ? -3.042 -6.605 -5.937 1.00 97.31 219 LEU A C 1
ATOM 1704 O O . LEU A 1 219 ? -3.722 -6.163 -6.855 1.00 97.31 219 LEU A O 1
ATOM 1708 N N . TRP A 1 220 ? -1.728 -6.748 -6.044 1.00 97.25 220 TRP A N 1
ATOM 1709 C CA . TRP A 1 220 ? -0.977 -6.410 -7.251 1.00 97.25 220 TRP A CA 1
ATOM 1710 C C . TRP A 1 220 ? 0.189 -7.383 -7.394 1.00 97.25 220 TRP A C 1
ATOM 1712 O O . TRP A 1 220 ? 0.806 -7.630 -6.364 1.00 97.25 220 TRP A O 1
ATOM 1722 N N . PRO A 1 221 ? 0.508 -7.898 -8.600 1.00 95.50 221 PRO A N 1
ATOM 1723 C CA . PRO A 1 221 ? -0.021 -7.495 -9.915 1.00 95.50 221 PRO A CA 1
ATOM 1724 C C . PRO A 1 221 ? -1.354 -8.132 -10.322 1.00 95.50 221 PRO A C 1
ATOM 1726 O O . PRO A 1 221 ? -1.996 -7.647 -11.249 1.00 95.50 221 PRO A O 1
ATOM 1729 N N . ASN A 1 222 ? -1.791 -9.177 -9.620 1.00 94.81 222 ASN A N 1
ATOM 1730 C CA . ASN A 1 222 ? -2.998 -9.934 -9.953 1.00 94.81 222 ASN A CA 1
ATOM 1731 C C . ASN A 1 222 ? -4.069 -9.725 -8.866 1.00 94.81 222 ASN A C 1
ATOM 1733 O O . ASN A 1 222 ? -4.157 -10.551 -7.954 1.00 94.81 222 ASN A O 1
ATOM 1737 N N . PRO A 1 223 ? -4.836 -8.616 -8.898 1.00 96.62 223 PRO A N 1
ATOM 1738 C CA . PRO A 1 223 ? -5.911 -8.390 -7.937 1.00 96.62 223 PRO A CA 1
ATOM 1739 C C . PRO A 1 223 ? -6.971 -9.501 -8.015 1.00 96.62 223 PRO A C 1
ATOM 1741 O O . PRO A 1 223 ? -7.238 -10.007 -9.107 1.00 96.62 223 PRO A O 1
ATOM 1744 N N . PRO A 1 224 ? -7.617 -9.864 -6.892 1.00 97.50 224 PRO A N 1
ATOM 1745 C CA . PRO A 1 224 ? -8.739 -10.795 -6.917 1.00 97.50 224 PRO A CA 1
ATOM 1746 C C . PRO A 1 224 ? -9.948 -10.178 -7.635 1.00 97.50 224 PRO A C 1
ATOM 1748 O O . PRO A 1 224 ? -10.100 -8.959 -7.674 1.00 97.50 224 PRO A O 1
ATOM 1751 N N . GLU A 1 225 ? -10.854 -11.019 -8.135 1.00 98.00 225 GLU A N 1
ATOM 1752 C CA . GLU A 1 225 ? -12.094 -10.567 -8.791 1.00 98.00 225 GLU A CA 1
ATOM 1753 C C . GLU A 1 225 ? -13.014 -9.788 -7.840 1.00 98.00 225 GLU A C 1
ATOM 1755 O O . GLU A 1 225 ? -13.731 -8.884 -8.253 1.00 98.00 225 GLU A O 1
ATOM 1760 N N . SER A 1 226 ? -12.999 -10.107 -6.544 1.00 98.19 226 SER A N 1
ATOM 1761 C CA . SER A 1 226 ? -13.779 -9.383 -5.540 1.00 98.19 226 SER A CA 1
ATOM 1762 C C . SER A 1 226 ? -13.096 -9.362 -4.177 1.00 98.19 226 SER A C 1
ATOM 1764 O O . SER A 1 226 ? -12.272 -10.218 -3.844 1.00 98.19 226 SER A O 1
ATOM 1766 N N . ILE A 1 227 ? -13.449 -8.363 -3.367 1.00 98.19 227 ILE A N 1
ATOM 1767 C CA . ILE A 1 227 ? -13.008 -8.226 -1.979 1.00 98.19 227 ILE A CA 1
ATOM 1768 C C . ILE A 1 227 ? -14.219 -7.936 -1.102 1.00 98.19 227 ILE A C 1
ATOM 1770 O O . ILE A 1 227 ? -14.781 -6.844 -1.163 1.00 98.19 227 ILE A O 1
ATOM 1774 N N . ASN A 1 228 ? -14.576 -8.888 -0.237 1.00 97.88 228 ASN A N 1
ATOM 1775 C CA . ASN A 1 228 ? -15.560 -8.689 0.824 1.00 97.88 228 ASN A CA 1
ATOM 1776 C C . ASN A 1 228 ? -14.863 -8.472 2.176 1.00 97.88 228 ASN A C 1
ATOM 1778 O O . ASN A 1 228 ? -14.561 -9.426 2.887 1.00 97.88 228 ASN A O 1
ATOM 1782 N N . PHE A 1 229 ? -14.632 -7.215 2.544 1.00 96.50 229 PHE A N 1
ATOM 1783 C CA . PHE A 1 229 ? -14.008 -6.789 3.797 1.00 96.50 229 PHE A CA 1
ATOM 1784 C C . PHE A 1 229 ? -14.773 -7.221 5.055 1.00 96.50 229 PHE A C 1
ATOM 1786 O O . PHE A 1 229 ? -14.159 -7.312 6.113 1.00 96.50 229 PHE A O 1
ATOM 1793 N N . ALA A 1 230 ? -16.084 -7.485 4.977 1.00 95.75 230 ALA A N 1
ATOM 1794 C CA . ALA A 1 230 ? -16.854 -7.947 6.136 1.00 95.75 230 ALA A CA 1
ATOM 1795 C C . ALA A 1 230 ? -16.542 -9.401 6.506 1.00 95.75 230 ALA A C 1
ATOM 1797 O O . ALA A 1 230 ? -16.612 -9.764 7.675 1.00 95.75 230 ALA A O 1
ATOM 1798 N N . SER A 1 231 ? -16.198 -10.231 5.518 1.00 95.69 231 SER A N 1
ATOM 1799 C CA . SER A 1 231 ? -15.882 -11.646 5.726 1.00 95.69 231 SER A CA 1
ATOM 1800 C C . SER A 1 231 ? -14.382 -11.918 5.850 1.00 95.69 231 SER A C 1
ATOM 1802 O O . SER A 1 231 ? -13.984 -13.076 5.963 1.00 95.69 231 SER A O 1
ATOM 1804 N N . ARG A 1 232 ? -13.526 -10.889 5.767 1.00 95.94 232 ARG A N 1
ATOM 1805 C CA . ARG A 1 232 ? -12.078 -11.068 5.918 1.00 95.94 232 ARG A CA 1
ATOM 1806 C C . ARG A 1 232 ? -11.716 -11.251 7.393 1.00 95.94 232 ARG A C 1
ATOM 1808 O O . ARG A 1 232 ? -12.222 -10.502 8.228 1.00 95.94 232 ARG A O 1
ATOM 1815 N N . PRO A 1 233 ? -10.792 -12.174 7.713 1.00 97.12 233 PRO A N 1
ATOM 1816 C CA . PRO A 1 233 ? -10.173 -12.205 9.029 1.00 97.12 233 PRO A CA 1
ATOM 1817 C C . PRO A 1 233 ? -9.533 -10.854 9.360 1.00 97.12 233 PRO A C 1
ATOM 1819 O O . PRO A 1 233 ? -8.953 -10.204 8.485 1.00 97.12 233 PRO A O 1
ATOM 1822 N N . VAL A 1 234 ? -9.630 -10.448 10.625 1.00 97.75 234 VAL A N 1
ATOM 1823 C CA . VAL A 1 234 ? -8.974 -9.241 11.138 1.00 97.75 234 VAL A CA 1
ATOM 1824 C C . VAL A 1 234 ? -7.760 -9.626 11.966 1.00 97.75 234 VAL A C 1
ATOM 1826 O O . VAL A 1 234 ? -7.835 -10.488 12.838 1.00 97.75 234 VAL A O 1
ATOM 1829 N N . LEU A 1 235 ? -6.630 -8.980 11.710 1.00 98.06 235 LEU A N 1
ATOM 1830 C CA . LEU A 1 235 ? -5.434 -9.125 12.516 1.00 98.06 235 LEU A CA 1
ATOM 1831 C C . LEU A 1 235 ? -5.672 -8.519 13.896 1.00 98.06 235 LEU A C 1
ATOM 1833 O O . LEU A 1 235 ? -6.107 -7.368 14.008 1.00 98.06 235 LEU A O 1
ATOM 1837 N N . GLY A 1 236 ? -5.333 -9.281 14.932 1.00 96.19 236 GLY A N 1
ATOM 1838 C CA . GLY A 1 236 ? -5.235 -8.767 16.294 1.00 96.19 236 GLY A CA 1
ATOM 1839 C C . GLY A 1 236 ? -3.992 -7.901 16.473 1.00 96.19 236 GLY A C 1
ATOM 1840 O O . GLY A 1 236 ? -3.229 -7.675 15.531 1.00 96.19 236 GLY A O 1
ATOM 1841 N N . ARG A 1 237 ? -3.720 -7.458 17.705 1.00 94.50 237 ARG A N 1
ATOM 1842 C CA . ARG A 1 237 ? -2.499 -6.681 18.004 1.00 94.50 237 ARG A CA 1
ATOM 1843 C C . ARG A 1 237 ? -1.220 -7.440 17.650 1.00 94.50 237 ARG A C 1
ATOM 1845 O O . ARG A 1 237 ? -0.330 -6.866 17.032 1.00 94.50 237 ARG A O 1
ATOM 1852 N N . GLN A 1 238 ? -1.149 -8.727 17.999 1.00 94.31 238 GLN A N 1
ATOM 1853 C CA . GLN A 1 238 ? 0.001 -9.572 17.670 1.00 94.31 238 GLN A CA 1
ATOM 1854 C C . GLN A 1 238 ? 0.152 -9.749 16.154 1.00 94.31 238 GLN A C 1
ATOM 1856 O O . GLN A 1 238 ? 1.235 -9.522 15.624 1.00 94.31 238 GLN A O 1
ATOM 1861 N N . GLY A 1 239 ? -0.930 -10.089 15.447 1.00 95.75 239 GLY A N 1
ATOM 1862 C CA . GLY A 1 239 ? -0.897 -10.265 13.992 1.00 95.75 239 GLY A CA 1
ATOM 1863 C C . GLY A 1 239 ? -0.500 -8.985 13.257 1.00 95.75 239 GLY A C 1
ATOM 1864 O O . GLY A 1 239 ? 0.264 -9.029 12.297 1.00 95.75 239 GLY A O 1
ATOM 1865 N N . PHE A 1 240 ? -0.957 -7.826 13.736 1.00 95.19 240 PHE A N 1
ATOM 1866 C CA . PHE A 1 240 ? -0.573 -6.539 13.166 1.00 95.19 240 PHE A CA 1
ATOM 1867 C C . PHE A 1 240 ? 0.889 -6.174 13.460 1.00 95.19 240 PHE A C 1
ATOM 1869 O O . PHE A 1 240 ? 1.570 -5.658 12.578 1.00 95.19 240 PHE A O 1
ATOM 1876 N N . ALA A 1 241 ? 1.411 -6.499 14.646 1.00 90.31 241 ALA A N 1
ATOM 1877 C CA . ALA A 1 241 ? 2.834 -6.334 14.947 1.00 90.31 241 ALA A CA 1
ATOM 1878 C C . ALA A 1 241 ? 3.714 -7.232 14.055 1.00 90.31 241 ALA A C 1
ATOM 1880 O O . ALA A 1 241 ? 4.687 -6.750 13.477 1.00 90.31 241 ALA A O 1
ATOM 1881 N N . GLN A 1 242 ? 3.328 -8.500 13.867 1.00 92.06 242 GLN A N 1
ATOM 1882 C CA . GLN A 1 242 ? 3.981 -9.421 12.927 1.00 92.06 242 GLN A CA 1
ATOM 1883 C C . GLN A 1 242 ? 3.946 -8.877 11.491 1.00 92.06 242 GLN A C 1
ATOM 1885 O O . GLN A 1 242 ? 4.953 -8.912 10.796 1.00 92.06 242 GLN A O 1
ATOM 1890 N N . TRP A 1 243 ? 2.812 -8.319 11.053 1.00 93.62 243 TRP A N 1
ATOM 1891 C CA . TRP A 1 243 ? 2.691 -7.671 9.744 1.00 93.62 243 TRP A CA 1
ATOM 1892 C C . TRP A 1 243 ? 3.663 -6.493 9.587 1.00 93.62 243 TRP A C 1
ATOM 1894 O O . TRP A 1 243 ? 4.343 -6.361 8.570 1.00 93.62 243 TRP A O 1
ATOM 1904 N N . GLN A 1 244 ? 3.752 -5.631 10.602 1.00 89.00 244 GLN A N 1
ATOM 1905 C CA . GLN A 1 244 ? 4.634 -4.464 10.579 1.00 89.00 244 GLN A CA 1
ATOM 1906 C C . GLN A 1 244 ? 6.120 -4.844 10.589 1.00 89.00 244 GLN A C 1
ATOM 1908 O O . GLN A 1 244 ? 6.908 -4.171 9.924 1.00 89.00 244 GLN A O 1
ATOM 1913 N N . GLY A 1 245 ? 6.479 -5.905 11.316 1.00 86.06 245 GLY A N 1
ATOM 1914 C CA . GLY A 1 245 ? 7.839 -6.440 11.425 1.00 86.06 245 GLY A CA 1
ATOM 1915 C C . GLY A 1 245 ? 8.193 -7.512 10.393 1.00 86.06 245 GLY A C 1
ATOM 1916 O O . GLY A 1 245 ? 9.237 -8.141 10.528 1.00 86.06 245 GLY A O 1
ATOM 1917 N N . LEU A 1 246 ? 7.341 -7.740 9.388 1.00 88.31 246 LEU A N 1
ATOM 1918 C CA . LEU A 1 246 ? 7.487 -8.868 8.469 1.00 88.31 246 LEU A CA 1
ATOM 1919 C C . LEU A 1 246 ? 8.782 -8.817 7.655 1.00 88.31 246 LEU A C 1
ATOM 1921 O O . LEU A 1 246 ? 9.334 -9.862 7.346 1.00 88.31 246 LEU A O 1
ATOM 1925 N N . TRP A 1 247 ? 9.257 -7.637 7.267 1.00 85.69 247 TRP A N 1
ATOM 1926 C CA . TRP A 1 247 ? 10.383 -7.511 6.339 1.00 85.69 247 TRP A CA 1
ATOM 1927 C C . TRP A 1 247 ? 11.706 -7.307 7.073 1.00 85.69 247 TRP A C 1
ATOM 1929 O O . TRP A 1 247 ? 11.815 -6.409 7.909 1.00 85.69 247 TRP A O 1
ATOM 1939 N N . SER A 1 248 ? 12.732 -8.074 6.696 1.00 79.69 248 SER A N 1
ATOM 1940 C CA . SER A 1 248 ? 14.121 -7.819 7.089 1.00 79.69 248 SER A CA 1
ATOM 1941 C C . SER A 1 248 ? 15.015 -7.645 5.860 1.00 79.69 248 SER A C 1
ATOM 1943 O O . SER A 1 248 ? 14.948 -8.419 4.906 1.00 79.69 248 SER A O 1
ATOM 1945 N N . ASN A 1 249 ? 15.884 -6.633 5.879 1.00 65.31 249 ASN A N 1
ATOM 1946 C CA . ASN A 1 249 ? 16.908 -6.451 4.849 1.00 65.31 249 ASN A CA 1
ATOM 1947 C C . ASN A 1 249 ? 18.171 -7.202 5.290 1.00 65.31 249 ASN A C 1
ATOM 1949 O O . ASN A 1 249 ? 18.889 -6.737 6.173 1.00 65.31 249 ASN A O 1
ATOM 1953 N N . ASN A 1 250 ? 18.458 -8.357 4.684 1.00 56.66 250 ASN A N 1
ATOM 1954 C CA . ASN A 1 250 ? 19.530 -9.242 5.162 1.00 56.66 250 ASN A CA 1
ATOM 1955 C C . ASN A 1 250 ? 20.921 -8.939 4.578 1.00 56.66 250 ASN A C 1
ATOM 1957 O O . ASN A 1 250 ? 21.857 -9.701 4.814 1.00 56.66 250 ASN A O 1
ATOM 1961 N N . GLY A 1 251 ? 21.082 -7.851 3.811 1.00 45.56 251 GLY A N 1
ATOM 1962 C CA . GLY A 1 251 ? 22.379 -7.327 3.342 1.00 45.56 251 GLY A CA 1
ATOM 1963 C C . GLY A 1 251 ? 23.220 -8.259 2.450 1.00 45.56 251 GLY A C 1
ATOM 1964 O O . GLY A 1 251 ? 24.288 -7.869 1.987 1.00 45.56 251 GLY A O 1
ATOM 1965 N N . THR A 1 252 ? 22.758 -9.479 2.180 1.00 47.62 252 THR A N 1
ATOM 1966 C CA . THR A 1 252 ? 23.494 -10.550 1.496 1.00 47.62 252 THR A CA 1
ATOM 1967 C C . THR A 1 252 ? 23.137 -10.576 0.012 1.00 47.62 252 THR A C 1
ATOM 1969 O O . THR A 1 252 ? 21.982 -10.766 -0.354 1.00 47.62 252 THR A O 1
ATOM 1972 N N . SER A 1 253 ? 24.119 -10.347 -0.863 1.00 46.75 253 SER A N 1
ATOM 1973 C CA . SER A 1 253 ? 23.921 -10.315 -2.322 1.00 46.75 253 SER A CA 1
ATOM 1974 C C . SER A 1 253 ? 24.107 -11.703 -2.933 1.00 46.75 253 SER A C 1
ATOM 1976 O O . SER A 1 253 ? 24.999 -12.437 -2.512 1.00 46.75 253 SER A O 1
ATOM 1978 N N . PHE A 1 254 ? 23.310 -12.063 -3.940 1.00 48.47 254 PHE A N 1
ATOM 1979 C CA . PHE A 1 254 ? 23.488 -13.321 -4.670 1.00 48.47 254 PHE A CA 1
ATOM 1980 C C . PHE A 1 254 ? 22.988 -13.226 -6.116 1.00 48.47 254 PHE A C 1
ATOM 1982 O O . PHE A 1 254 ? 22.069 -12.470 -6.434 1.00 48.47 254 PHE A O 1
ATOM 1989 N N . GLY A 1 255 ? 23.604 -14.015 -7.000 1.00 38.50 255 GLY A N 1
ATOM 1990 C CA . GLY A 1 255 ? 23.109 -14.217 -8.362 1.00 38.50 255 GLY A CA 1
ATOM 1991 C C . GLY A 1 255 ? 21.858 -15.091 -8.347 1.00 38.50 255 GLY A C 1
ATOM 1992 O O . GLY A 1 255 ? 21.813 -16.090 -7.623 1.00 38.50 255 GLY A O 1
ATOM 1993 N N . VAL A 1 256 ? 20.842 -14.710 -9.120 1.00 49.12 256 VAL A N 1
ATOM 1994 C CA . VAL A 1 256 ? 19.542 -15.388 -9.124 1.00 49.12 256 VAL A CA 1
ATOM 1995 C C . VAL A 1 256 ? 19.357 -16.110 -10.459 1.00 49.12 256 VAL A C 1
ATOM 1997 O O . VAL A 1 256 ? 19.191 -15.437 -11.475 1.00 49.12 256 VAL A O 1
ATOM 2000 N N . PRO A 1 257 ? 19.399 -17.455 -10.500 1.00 53.09 257 PRO A N 1
ATOM 2001 C CA . PRO A 1 257 ? 18.969 -18.188 -11.686 1.00 53.09 257 PRO A CA 1
ATOM 2002 C C . PRO A 1 257 ? 17.459 -17.995 -11.897 1.00 53.09 257 PRO A C 1
ATOM 2004 O O . PRO A 1 257 ? 16.718 -17.828 -10.924 1.00 53.09 257 PRO A O 1
ATOM 2007 N N . ASP A 1 258 ? 17.004 -18.026 -13.153 1.00 51.25 258 ASP A N 1
ATOM 2008 C CA . ASP A 1 258 ? 15.598 -17.797 -13.512 1.00 51.25 258 ASP A CA 1
ATOM 2009 C C . ASP A 1 258 ? 14.631 -18.656 -12.670 1.00 51.25 258 ASP A C 1
ATOM 2011 O O . ASP A 1 258 ? 14.822 -19.863 -12.504 1.00 51.25 258 ASP A O 1
ATOM 2015 N N . GLY A 1 259 ? 13.570 -18.028 -12.147 1.00 52.72 259 GLY A N 1
ATOM 2016 C CA . GLY A 1 259 ? 12.521 -18.707 -11.374 1.00 52.72 259 GLY A CA 1
ATOM 2017 C C . GLY A 1 259 ? 12.851 -18.952 -9.897 1.00 52.72 259 GLY A C 1
ATOM 2018 O O . GLY A 1 259 ? 12.370 -19.927 -9.309 1.00 52.72 259 GLY A O 1
ATOM 2019 N N . CYS A 1 260 ? 13.679 -18.107 -9.275 1.00 53.09 260 CYS A N 1
ATOM 2020 C CA . CYS A 1 260 ? 13.953 -18.241 -7.849 1.00 53.09 260 CYS A CA 1
ATOM 2021 C C . CYS A 1 260 ? 12.772 -17.773 -6.986 1.00 53.09 260 CYS A C 1
ATOM 2023 O O . CYS A 1 260 ? 12.158 -16.735 -7.232 1.00 53.09 260 CYS A O 1
ATOM 2025 N N . ARG A 1 261 ? 12.463 -18.549 -5.942 1.00 54.00 261 ARG A N 1
ATOM 2026 C CA . ARG A 1 261 ? 11.396 -18.237 -4.991 1.00 54.00 261 ARG A CA 1
ATOM 2027 C C . ARG A 1 261 ? 11.986 -17.879 -3.635 1.00 54.00 261 ARG A C 1
ATOM 2029 O O . ARG A 1 261 ? 12.785 -18.635 -3.076 1.00 54.00 261 ARG A O 1
ATOM 2036 N N . LEU A 1 262 ? 11.551 -16.746 -3.095 1.00 56.62 262 LEU A N 1
ATOM 2037 C CA . LEU A 1 262 ? 11.766 -16.373 -1.705 1.00 56.62 262 LEU A CA 1
ATOM 2038 C C . LEU A 1 262 ? 10.790 -17.176 -0.850 1.00 56.62 262 LEU A C 1
ATOM 2040 O O . LEU A 1 262 ? 9.574 -16.977 -0.914 1.00 56.62 262 LEU A O 1
ATOM 2044 N N . LEU A 1 263 ? 11.336 -18.119 -0.085 1.00 54.81 263 LEU A N 1
ATOM 2045 C CA . LEU A 1 263 ? 10.568 -18.883 0.884 1.00 54.81 263 LEU A CA 1
ATOM 2046 C C . LEU A 1 263 ? 10.648 -18.223 2.252 1.00 54.81 263 LEU A C 1
ATOM 2048 O O . LEU A 1 263 ? 11.679 -17.693 2.658 1.00 54.81 263 LEU A O 1
ATOM 2052 N N . VAL A 1 264 ? 9.524 -18.290 2.953 1.00 51.97 264 VAL A N 1
ATOM 2053 C CA . VAL A 1 264 ? 9.418 -17.914 4.355 1.00 51.97 264 VAL A CA 1
ATOM 2054 C C . VAL A 1 264 ? 10.208 -18.924 5.177 1.00 51.97 264 VAL A C 1
ATOM 2056 O O . VAL A 1 264 ? 9.940 -20.125 5.096 1.00 51.97 264 VAL A O 1
ATOM 2059 N N . GLU A 1 265 ? 11.122 -18.443 6.012 1.00 51.38 265 GLU A N 1
ATOM 2060 C CA . GLU A 1 265 ? 11.630 -19.240 7.120 1.00 51.38 265 GLU A CA 1
ATOM 2061 C C . GLU A 1 265 ? 10.952 -18.796 8.417 1.00 51.38 265 GLU A C 1
ATOM 2063 O O . GLU A 1 265 ? 10.822 -17.593 8.662 1.00 51.38 265 GLU A O 1
ATOM 2068 N N . PRO A 1 266 ? 10.495 -19.733 9.266 1.00 45.41 266 PRO A N 1
ATOM 2069 C CA . PRO A 1 266 ? 10.114 -19.374 10.622 1.00 45.41 266 PRO A CA 1
ATOM 2070 C C . PRO A 1 266 ? 11.344 -18.781 11.313 1.00 45.41 266 PRO A C 1
ATOM 2072 O O . PRO A 1 266 ? 12.427 -19.368 11.247 1.00 45.41 266 PRO A O 1
ATOM 2075 N N . ALA A 1 267 ? 11.192 -17.629 11.971 1.00 48.88 267 ALA A N 1
ATOM 2076 C CA . ALA A 1 267 ? 12.295 -17.026 12.706 1.00 48.88 267 ALA A CA 1
ATOM 2077 C C . ALA A 1 267 ? 12.733 -18.016 13.797 1.00 48.88 267 ALA A C 1
ATOM 2079 O O . ALA A 1 267 ? 12.003 -18.264 14.760 1.00 48.88 267 ALA A O 1
ATOM 2080 N N . SER A 1 268 ? 13.891 -18.662 13.630 1.00 43.75 268 SER A N 1
ATOM 2081 C CA . SER A 1 268 ? 14.368 -19.588 14.652 1.00 43.75 268 SER A CA 1
ATOM 2082 C C . SER A 1 268 ? 14.783 -18.772 15.876 1.00 43.75 268 SER A C 1
ATOM 2084 O O . SER A 1 268 ? 15.593 -17.851 15.787 1.00 43.75 268 SER A O 1
ATOM 2086 N N . THR A 1 269 ? 14.262 -19.130 17.048 1.00 41.12 269 THR A N 1
ATOM 2087 C CA . THR A 1 269 ? 14.599 -18.488 18.331 1.00 41.12 269 THR A CA 1
ATOM 2088 C C . THR A 1 269 ? 16.069 -18.647 18.734 1.00 41.12 269 THR A C 1
ATOM 2090 O O . THR A 1 269 ? 16.476 -18.119 19.766 1.00 41.12 269 THR A O 1
ATOM 2093 N N . ARG A 1 270 ? 16.873 -19.392 17.961 1.00 37.50 270 ARG A N 1
ATOM 2094 C CA . ARG A 1 270 ? 18.261 -19.724 18.297 1.00 37.50 270 ARG A CA 1
ATOM 2095 C C . ARG A 1 270 ? 19.310 -18.978 17.488 1.00 37.50 270 ARG A C 1
ATOM 2097 O O . ARG A 1 270 ? 20.447 -18.957 17.944 1.00 37.50 270 ARG A O 1
ATOM 2104 N N . ASP A 1 271 ? 18.964 -18.360 16.359 1.00 42.25 271 ASP A N 1
ATOM 2105 C CA . ASP A 1 271 ? 19.940 -17.572 15.604 1.00 42.25 271 ASP A CA 1
ATOM 2106 C C . ASP A 1 271 ? 19.265 -16.556 14.657 1.00 42.25 271 ASP A C 1
ATOM 2108 O O . ASP A 1 271 ? 18.918 -16.912 13.526 1.00 42.25 271 ASP A O 1
ATOM 2112 N N . PRO A 1 272 ? 19.063 -15.290 15.074 1.00 39.19 272 PRO A N 1
ATOM 2113 C CA . PRO A 1 272 ? 18.475 -14.248 14.223 1.00 39.19 272 PRO A CA 1
ATOM 2114 C C . PRO A 1 272 ? 19.357 -13.868 13.016 1.00 39.19 272 PRO A C 1
ATOM 2116 O O . PRO A 1 272 ? 18.954 -13.036 12.208 1.00 39.19 272 PRO A O 1
ATOM 2119 N N . LEU A 1 273 ? 20.552 -14.463 12.888 1.00 36.06 273 LEU A N 1
ATOM 2120 C CA . LEU A 1 273 ? 21.504 -14.258 11.793 1.00 36.06 273 LEU A CA 1
ATOM 2121 C C . LEU A 1 273 ? 21.620 -15.463 10.848 1.00 36.06 273 LEU A C 1
ATOM 2123 O O . LEU A 1 273 ? 22.448 -15.443 9.934 1.00 36.06 273 LEU A O 1
ATOM 2127 N N . SER A 1 274 ? 20.818 -16.514 11.042 1.00 42.22 274 SER A N 1
ATOM 2128 C CA . SER A 1 274 ? 20.786 -17.613 10.077 1.00 42.22 274 SER A CA 1
ATOM 2129 C C . SER A 1 274 ? 20.283 -17.088 8.725 1.00 42.22 274 SER A C 1
ATOM 2131 O O . SER A 1 274 ? 19.218 -16.481 8.622 1.00 42.22 274 SER A O 1
ATOM 2133 N N . ALA A 1 275 ? 21.125 -17.218 7.693 1.00 43.44 275 ALA A N 1
ATOM 2134 C CA . ALA A 1 275 ? 20.819 -16.706 6.366 1.00 43.44 275 ALA A CA 1
ATOM 2135 C C . ALA A 1 275 ? 19.570 -17.421 5.820 1.00 43.44 275 ALA A C 1
ATOM 2137 O O . ALA A 1 275 ? 19.541 -18.653 5.863 1.00 43.44 275 ALA A O 1
ATOM 2138 N N . PRO A 1 276 ? 18.584 -16.684 5.284 1.00 47.75 276 PRO A N 1
ATOM 2139 C CA . PRO A 1 276 ? 17.354 -17.259 4.756 1.00 47.75 276 PRO A CA 1
ATOM 2140 C C . PRO A 1 276 ? 17.664 -18.328 3.710 1.00 47.75 276 PRO A C 1
ATOM 2142 O O . PRO A 1 276 ? 18.526 -18.131 2.845 1.00 47.75 276 PRO A O 1
ATOM 2145 N N . SER A 1 277 ? 16.965 -19.463 3.748 1.00 49.09 277 SER A N 1
ATOM 2146 C CA . SER A 1 277 ? 17.043 -20.428 2.656 1.00 49.09 277 SER A CA 1
ATOM 2147 C C . SER A 1 277 ? 16.296 -19.917 1.428 1.00 49.09 277 SER A C 1
ATOM 2149 O O . SER A 1 277 ? 15.071 -19.858 1.346 1.00 49.09 277 SER A O 1
ATOM 2151 N N . PHE A 1 278 ? 17.073 -19.591 0.403 1.00 49.91 278 PHE A N 1
ATOM 2152 C CA . PHE A 1 278 ? 16.563 -19.416 -0.946 1.00 49.91 278 PHE A CA 1
ATOM 2153 C C . PHE A 1 278 ? 16.391 -20.798 -1.574 1.00 49.91 278 PHE A C 1
ATOM 2155 O O . PHE A 1 278 ? 17.343 -21.582 -1.639 1.00 49.91 278 PHE A O 1
ATOM 2162 N N . ARG A 1 279 ? 15.189 -21.111 -2.064 1.00 50.47 279 ARG A N 1
ATOM 2163 C CA . ARG A 1 279 ? 14.995 -22.262 -2.950 1.00 50.47 279 ARG A CA 1
ATOM 2164 C C . ARG A 1 279 ? 14.794 -21.747 -4.360 1.00 50.47 279 ARG A C 1
ATOM 2166 O O . ARG A 1 279 ? 13.682 -21.422 -4.766 1.00 50.47 279 ARG A O 1
ATOM 2173 N N . CYS A 1 280 ? 15.878 -21.715 -5.121 1.00 46.69 280 CYS A N 1
ATOM 2174 C CA . CYS A 1 280 ? 15.747 -21.600 -6.559 1.00 46.69 280 CYS A CA 1
ATOM 2175 C C . CYS A 1 280 ? 15.364 -22.977 -7.115 1.00 46.69 280 CYS A C 1
ATOM 2177 O O . CYS A 1 280 ? 16.005 -23.982 -6.791 1.00 46.69 280 CYS A O 1
ATOM 2179 N N . GLY A 1 281 ? 14.280 -23.045 -7.891 1.00 42.62 281 GLY A N 1
ATOM 2180 C CA . GLY A 1 281 ? 13.892 -24.277 -8.569 1.00 42.62 281 GLY A CA 1
ATOM 2181 C C . GLY A 1 281 ? 15.013 -24.682 -9.517 1.00 42.62 281 GLY A C 1
ATOM 2182 O O . GLY A 1 281 ? 15.288 -23.980 -10.483 1.00 42.62 281 GLY A O 1
ATOM 2183 N N . ALA A 1 282 ? 15.714 -25.774 -9.222 1.00 36.75 282 ALA A N 1
ATOM 2184 C CA . ALA A 1 282 ? 16.803 -26.230 -10.068 1.00 36.75 282 ALA A CA 1
ATOM 2185 C C . ALA A 1 282 ? 16.239 -26.740 -11.405 1.00 36.75 282 ALA A C 1
ATOM 2187 O O . ALA A 1 282 ? 15.789 -27.880 -11.504 1.00 36.75 282 ALA A O 1
ATOM 2188 N N . GLY A 1 283 ? 16.322 -25.922 -12.455 1.00 34.22 283 GLY A N 1
ATOM 2189 C CA . GLY A 1 283 ? 16.647 -26.469 -13.768 1.00 34.22 283 GLY A CA 1
ATOM 2190 C C . GLY A 1 283 ? 18.019 -27.161 -13.678 1.00 34.22 283 GLY A C 1
ATOM 2191 O O . GLY A 1 283 ? 18.871 -26.711 -12.900 1.00 34.22 283 GLY A O 1
ATOM 2192 N N . PRO A 1 284 ? 18.257 -28.271 -14.397 1.00 27.38 284 PRO A N 1
ATOM 2193 C CA . PRO A 1 284 ? 19.524 -28.992 -14.326 1.00 27.38 284 PRO A CA 1
ATOM 2194 C C . PRO A 1 284 ? 20.674 -28.070 -14.768 1.00 27.38 284 PRO A C 1
ATOM 2196 O O . PRO A 1 284 ? 20.849 -27.821 -15.955 1.00 27.38 284 PRO A O 1
ATOM 2199 N N . GLY A 1 285 ? 21.434 -27.535 -13.803 1.00 31.45 285 GLY A N 1
ATOM 2200 C CA . GLY A 1 285 ? 22.587 -26.659 -14.054 1.00 31.45 285 GLY A CA 1
ATOM 2201 C C . GLY A 1 285 ? 22.766 -25.457 -13.115 1.00 31.45 285 GLY A C 1
ATOM 2202 O O . GLY A 1 285 ? 23.837 -24.854 -13.133 1.00 31.45 285 GLY A O 1
ATOM 2203 N N . ALA A 1 286 ? 21.789 -25.106 -12.271 1.00 30.17 286 ALA A N 1
ATOM 2204 C CA . ALA A 1 286 ? 21.906 -23.927 -11.405 1.00 30.17 286 ALA A CA 1
ATOM 2205 C C . ALA A 1 286 ? 22.944 -24.122 -10.274 1.00 30.17 286 ALA A C 1
ATOM 2207 O O . ALA A 1 286 ? 22.768 -24.956 -9.384 1.00 30.17 286 ALA A O 1
ATOM 2208 N N . ARG A 1 287 ? 24.030 -23.333 -10.287 1.00 29.73 287 ARG A N 1
ATOM 2209 C CA . ARG A 1 287 ? 24.985 -23.208 -9.172 1.00 29.73 287 ARG A CA 1
ATOM 2210 C C . ARG A 1 287 ? 24.613 -21.996 -8.317 1.00 29.73 287 ARG A C 1
ATOM 2212 O O . ARG A 1 287 ? 24.605 -20.878 -8.816 1.00 29.73 287 ARG A O 1
ATOM 2219 N N . VAL A 1 288 ? 24.375 -22.205 -7.023 1.00 32.72 288 VAL A N 1
ATOM 2220 C CA . VAL A 1 288 ? 24.322 -21.114 -6.038 1.00 32.72 288 VAL A CA 1
ATOM 2221 C C . VAL A 1 288 ? 25.759 -20.662 -5.777 1.00 32.72 288 VAL A C 1
ATOM 2223 O O . VAL A 1 288 ? 26.516 -21.362 -5.105 1.00 32.72 288 VAL A O 1
ATOM 2226 N N . VAL A 1 289 ? 26.158 -19.519 -6.336 1.00 26.80 289 VAL A N 1
ATOM 2227 C CA . VAL A 1 289 ? 27.444 -18.889 -6.010 1.00 26.80 289 VAL A CA 1
ATOM 2228 C C . VAL A 1 289 ? 27.227 -18.003 -4.786 1.00 26.80 289 VAL A C 1
ATOM 2230 O O . VAL A 1 289 ? 26.555 -16.978 -4.865 1.00 26.80 289 VAL A O 1
ATOM 2233 N N . ARG A 1 290 ? 27.765 -18.430 -3.639 1.00 27.28 290 ARG A N 1
ATOM 2234 C CA . ARG A 1 290 ? 27.947 -17.563 -2.470 1.00 27.28 290 ARG A CA 1
ATOM 2235 C C . ARG A 1 290 ? 29.210 -16.739 -2.726 1.00 27.28 290 ARG A C 1
ATOM 2237 O O . ARG A 1 290 ? 30.267 -17.342 -2.909 1.00 27.28 290 ARG A O 1
ATOM 2244 N N . PHE A 1 291 ? 29.078 -15.418 -2.799 1.00 29.31 291 PHE A N 1
ATOM 2245 C CA . PHE A 1 291 ? 30.217 -14.499 -2.780 1.00 29.31 291 PHE A CA 1
ATOM 2246 C C . PHE A 1 291 ? 30.557 -14.134 -1.337 1.00 29.31 291 PHE A C 1
ATOM 2248 O O . PHE A 1 291 ? 29.601 -13.951 -0.548 1.00 29.31 291 PHE A O 1
#

Radius of gyration: 20.2 Å; chains: 1; bounding box: 49×59×46 Å

Sequence (291 aa):
MLPQWLQRRFDRLGAPFTYEVSGSPELNRDKNVRSTPQAARVMLREICSSGDRVDNCNSWLEHTFEQPARELVLGLAAGRTLLADAEVVAFARWATKTVLLYMHPSSTYEGSLFKDRTGWASFPPHWLTDLRQTGAFPADLSLWLALHDPQSEGVALPGDVVLALPGRTTRDDGGGGVPEAANLSLRLDDNRVLAFSLAFHPLCDVVHPFVDGMLALHLWPNPPESINFASRPVLGRQGFAQWQGLWSNNGTSFGVPDGCRLLVEPASTRDPLSAPSFRCGAGPGARVVRF

pLDDT: mean 80.91, std 18.46, range [26.8, 98.44]

Organism: NCBI:txid53360

Foldseek 3Di:
DDPPVQQVVCLVVDPFAFADAPNHFDADPVRHTDTDSGDKDKDLCVPQPPVPPDPRLVVLCCVLQVVLQPCVVVCVLVPDFKDFAVNLLSNLLNVQVVFLSSLDQSIQTGPDNPRVRGRDPFNDPCQSVVCSVPVDHPQQKWKKKAKAAAPDQFDADDAAWAFEAACWEAEPVRDTTGKDKDWDWDAGNNRMIIIMIMIRHTQEAEDDVCVVVQRMATSPPDHDRMGGRVPHTHDYPNRVVSVRRHYDHLNFHWYHDHAKYRDMDRCDPPDNNDDGDIDRPDDPPDDTDRD

Secondary structure (DSSP, 8-state):
---HHHHHHHHHHHPSEEPEETTEEPB-TTSSBPEESS--EEE-TTTS-TT--SS-HHHHHIIIIIHHHHHHHHHHHTT--EEETHHHHHHHHHHHHHHHHHS-TT-EEET-S-TT----TT--TTHHHHHHHH----TTEEEEEEEE-TTS--B--SS-EEEEEPSEEE-TTS-EE--EEEEEEEE-TTS-EEEEEEEE-TTEEE--HHHHTTSEEEEESS--SEEETTSS-EE-HHHHHHHHT-EEE---EEE--TTEEEPPEE--TT-TTPPP-EEE---TT------